Protein AF-B3NIB0-F1 (afdb_monomer)

Foldseek 3Di:
DPVVVCLVCVCVPPVLLLLQLLLLLLVLVVVLVVLVVVCVVVPDPDPPDPQPVVLSLVLSVCLSCQLQLVLCVLLVHDSCVVVVPPVSSVSSSVLNCCCPPPPPNVSVVVCVDPVSVLVSLLSLLSVLLVQLLVSLVSQCVRPVLDLVSSLVSSLCSSCRSVVCVVVSCVSSVHCPVPPVVVPPCDPSSVLSNVSSNLSSCVVVPDVPPDPDDPVVSSVVSSVVSSVVVSCCSVVVPPPPSVVVVVVCCCVPVCVVVVVVVVVVPDDPDDPPPPDDDDDDDD

Solvent-accessible surface area (backbone atoms only — not comparable to full-atom values): 15756 Å² total; per-residue (Å²): 135,62,67,66,58,50,62,70,47,47,69,73,34,67,67,45,48,52,34,39,46,44,50,52,45,48,53,54,47,52,52,51,51,54,51,51,52,55,42,54,74,70,72,56,74,84,79,75,78,85,66,58,63,66,48,55,50,50,34,49,52,49,42,72,43,17,21,60,28,50,35,24,50,77,70,74,45,67,42,60,59,79,69,69,44,59,70,58,51,50,52,47,50,51,47,43,46,40,55,74,68,38,82,87,46,52,49,44,58,56,54,66,31,67,69,45,44,52,52,25,48,50,44,41,45,53,52,33,55,52,40,18,55,51,26,30,52,53,30,26,73,72,54,76,58,43,67,66,60,15,35,53,33,3,20,42,19,36,24,14,41,68,70,40,44,64,56,37,37,47,69,63,72,46,80,73,89,56,82,70,61,80,75,58,79,45,72,61,42,54,52,20,41,55,50,23,49,52,54,49,50,58,74,66,64,52,77,90,81,56,92,62,55,73,67,59,49,55,51,48,54,50,51,52,52,39,51,52,53,48,48,36,68,76,63,72,40,72,57,58,63,49,49,52,50,49,51,48,46,31,56,75,72,46,48,46,56,50,51,49,51,54,62,71,63,57,71,80,79,76,79,80,74,82,75,85,74,88,73,90,83,137

Structure (mmCIF, N/CA/C/O backbone):
data_AF-B3NIB0-F1
#
_entry.id   AF-B3NIB0-F1
#
loop_
_atom_site.group_PDB
_atom_site.id
_atom_site.type_symbol
_atom_site.label_atom_id
_atom_site.label_alt_id
_atom_site.label_comp_id
_atom_site.label_asym_id
_atom_site.label_entity_id
_atom_site.label_seq_id
_atom_site.pdbx_PDB_ins_code
_atom_site.Cartn_x
_atom_site.Cartn_y
_atom_site.Cartn_z
_atom_site.occupancy
_atom_site.B_iso_or_equiv
_atom_site.auth_seq_id
_atom_site.auth_comp_id
_atom_site.auth_asym_id
_atom_site.auth_atom_id
_atom_site.pdbx_PDB_model_num
ATOM 1 N N . MET A 1 1 ? -6.853 27.422 8.785 1.00 43.44 1 MET A N 1
ATOM 2 C CA . MET A 1 1 ? -7.808 26.737 7.885 1.00 43.44 1 MET A CA 1
ATOM 3 C C . MET A 1 1 ? -7.173 26.139 6.614 1.00 43.44 1 MET A C 1
ATOM 5 O O . MET A 1 1 ? -7.894 25.508 5.858 1.00 43.44 1 MET A O 1
ATOM 9 N N . ASN A 1 2 ? -5.843 26.207 6.414 1.00 51.06 2 ASN A N 1
ATOM 10 C CA . ASN A 1 2 ? -5.208 25.777 5.149 1.00 51.06 2 ASN A CA 1
ATOM 11 C C . ASN A 1 2 ? -4.560 24.378 5.185 1.00 51.06 2 ASN A C 1
ATOM 13 O O . ASN A 1 2 ? -4.488 23.715 4.158 1.00 51.06 2 ASN A O 1
ATOM 17 N N . ALA A 1 3 ? -4.161 23.868 6.356 1.00 48.81 3 ALA A N 1
ATOM 18 C CA . ALA A 1 3 ? -3.471 22.576 6.451 1.00 48.81 3 ALA A CA 1
ATOM 19 C C . ALA A 1 3 ? -4.352 21.366 6.072 1.00 48.81 3 ALA A C 1
ATOM 21 O O . ALA A 1 3 ? -3.846 20.415 5.489 1.00 48.81 3 ALA A O 1
ATOM 22 N N . ARG A 1 4 ? -5.671 21.404 6.342 1.00 47.53 4 ARG A N 1
ATOM 23 C CA . ARG A 1 4 ? -6.617 20.325 5.974 1.00 47.53 4 ARG A CA 1
ATOM 24 C C . ARG A 1 4 ? -6.733 20.143 4.460 1.00 47.53 4 ARG A C 1
ATOM 26 O O . ARG A 1 4 ? -6.716 19.011 3.993 1.00 47.53 4 ARG A O 1
ATOM 33 N N . LEU A 1 5 ? -6.897 21.242 3.720 1.00 51.59 5 LEU A N 1
ATOM 34 C CA . LEU A 1 5 ? -7.016 21.201 2.261 1.00 51.59 5 LEU A CA 1
ATOM 35 C C . LEU A 1 5 ? -5.696 20.747 1.648 1.00 51.59 5 LEU A C 1
ATOM 37 O O . LEU A 1 5 ? -5.700 19.830 0.840 1.00 51.59 5 LEU A O 1
ATOM 41 N N . ILE A 1 6 ? -4.572 21.276 2.137 1.00 53.31 6 ILE A N 1
ATOM 42 C CA . ILE A 1 6 ? -3.240 20.886 1.670 1.00 53.31 6 ILE A CA 1
ATOM 43 C C . ILE A 1 6 ? -2.980 19.394 1.920 1.00 53.31 6 ILE A C 1
ATOM 45 O O . ILE A 1 6 ? -2.581 18.706 0.989 1.00 53.31 6 ILE A O 1
ATOM 49 N N . LEU A 1 7 ? -3.277 18.855 3.113 1.00 54.41 7 LEU A N 1
ATOM 50 C CA . LEU A 1 7 ? -3.096 17.422 3.389 1.00 54.41 7 LEU A CA 1
ATOM 51 C C . LEU A 1 7 ? -4.009 16.553 2.515 1.00 54.41 7 LEU A C 1
ATOM 53 O O . LEU A 1 7 ? -3.570 15.530 2.004 1.00 54.41 7 LEU A O 1
ATOM 57 N N . LYS A 1 8 ? -5.271 16.956 2.324 1.00 56.16 8 LYS A N 1
ATOM 58 C CA . LYS A 1 8 ? -6.255 16.200 1.532 1.00 56.16 8 LYS A CA 1
ATOM 59 C C . LYS A 1 8 ? -5.982 16.270 0.022 1.00 56.16 8 LYS A C 1
ATOM 61 O O . LYS A 1 8 ? -6.388 15.376 -0.709 1.00 56.16 8 LYS A O 1
ATOM 66 N N . GLN A 1 9 ? -5.288 17.312 -0.432 1.00 56.44 9 GLN A N 1
ATOM 67 C CA . GLN A 1 9 ? -4.960 17.575 -1.836 1.00 56.44 9 GLN A CA 1
ATOM 68 C C . GLN A 1 9 ? -3.539 17.116 -2.210 1.00 56.44 9 GLN A C 1
ATOM 70 O O . GLN A 1 9 ? -3.250 16.913 -3.385 1.00 56.44 9 GLN A O 1
ATOM 75 N N . LEU A 1 10 ? -2.685 16.864 -1.213 1.00 57.22 10 LEU A N 1
ATOM 76 C CA . LEU A 1 10 ? -1.347 16.280 -1.346 1.00 57.22 10 LEU A CA 1
ATOM 77 C C . LEU A 1 10 ? -1.310 14.951 -2.128 1.00 57.22 10 LEU A C 1
ATOM 79 O O . LEU A 1 10 ? -0.493 14.851 -3.044 1.00 57.22 10 LEU A O 1
ATOM 83 N N . PRO A 1 11 ? -2.188 13.958 -1.866 1.00 57.16 11 PRO A N 1
ATOM 84 C CA . PRO A 1 11 ? -2.180 12.700 -2.615 1.00 57.16 11 PRO A CA 1
ATOM 85 C C . PRO A 1 11 ? -2.673 12.837 -4.060 1.00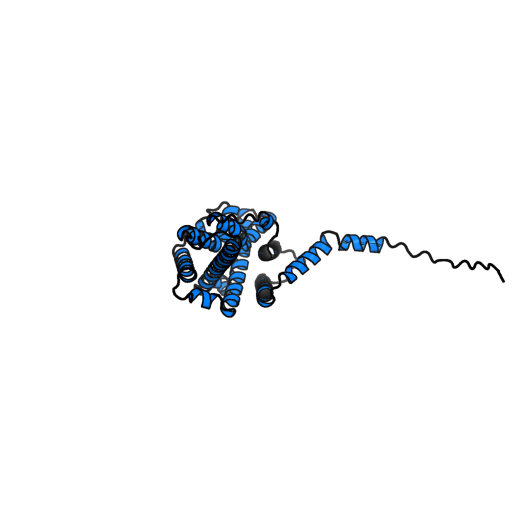 57.16 11 PRO A C 1
ATOM 87 O O . PRO A 1 11 ? -2.367 11.989 -4.895 1.00 57.16 11 PRO A O 1
ATOM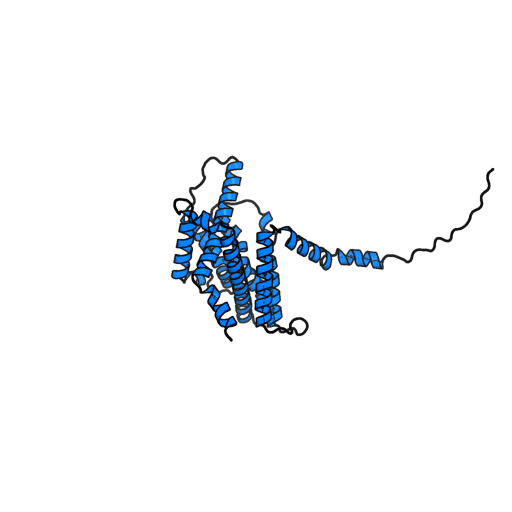 90 N N . ASN A 1 12 ? -3.396 13.915 -4.378 1.00 59.19 12 ASN A N 1
ATOM 91 C CA . ASN A 1 12 ? -3.853 14.198 -5.740 1.00 59.19 12 ASN A CA 1
ATOM 92 C C . ASN A 1 12 ? -2.763 14.847 -6.596 1.00 59.19 12 ASN A C 1
ATOM 94 O O . ASN A 1 12 ? -2.940 14.992 -7.806 1.00 59.19 12 ASN A O 1
ATOM 98 N N . HIS A 1 13 ? -1.638 15.245 -5.996 1.00 66.31 13 HIS A N 1
ATOM 99 C CA . HIS A 1 13 ? -0.535 15.798 -6.755 1.00 66.31 13 HIS A CA 1
ATOM 100 C C . HIS A 1 13 ? 0.116 14.694 -7.594 1.00 66.31 13 HIS A C 1
ATOM 102 O O . HIS A 1 13 ? 0.509 13.648 -7.079 1.00 66.31 13 HIS A O 1
ATOM 108 N N . LEU A 1 14 ? 0.271 14.942 -8.894 1.00 71.75 14 LEU A N 1
ATOM 109 C CA . LEU A 1 14 ? 0.804 13.976 -9.858 1.00 71.75 14 LEU A CA 1
ATOM 110 C C . LEU A 1 14 ? 2.148 13.376 -9.399 1.00 71.75 14 LEU A C 1
ATOM 112 O O . LEU A 1 14 ? 2.358 12.171 -9.491 1.00 71.75 14 LEU A O 1
ATOM 116 N N . ILE A 1 15 ? 3.015 14.203 -8.804 1.00 74.25 15 ILE A N 1
ATOM 117 C CA . ILE A 1 15 ? 4.318 13.788 -8.252 1.00 74.25 15 ILE A CA 1
ATOM 118 C C . ILE A 1 15 ? 4.164 12.729 -7.152 1.00 74.25 15 ILE A C 1
ATOM 120 O O . ILE A 1 15 ? 4.899 11.747 -7.136 1.00 74.25 15 ILE A O 1
ATOM 124 N N . PHE A 1 16 ? 3.194 12.896 -6.252 1.00 75.81 16 PHE A N 1
ATOM 125 C CA . PHE A 1 16 ? 2.953 11.961 -5.155 1.00 75.81 16 PHE A CA 1
ATOM 126 C C . PHE A 1 16 ? 2.572 10.576 -5.677 1.00 75.81 16 PHE A C 1
ATOM 128 O O . PHE A 1 16 ? 3.077 9.551 -5.220 1.00 75.81 16 PHE A O 1
ATOM 135 N N . ARG A 1 17 ? 1.718 10.566 -6.699 1.00 77.12 17 ARG A N 1
ATOM 136 C CA . ARG A 1 17 ? 1.239 9.352 -7.352 1.00 77.12 17 ARG A CA 1
ATOM 137 C C . ARG A 1 17 ? 2.353 8.664 -8.129 1.00 77.12 17 ARG A C 1
ATOM 139 O O . ARG A 1 17 ? 2.518 7.456 -7.997 1.00 77.12 17 ARG A O 1
ATOM 146 N N . ILE A 1 18 ? 3.180 9.434 -8.840 1.00 81.12 18 ILE A N 1
ATOM 147 C CA . ILE A 1 18 ? 4.373 8.913 -9.519 1.00 81.12 18 ILE A CA 1
ATOM 148 C C . ILE A 1 18 ? 5.323 8.244 -8.523 1.00 81.12 18 ILE A C 1
ATOM 150 O O . ILE A 1 18 ? 5.756 7.117 -8.755 1.00 81.12 18 ILE A O 1
ATOM 154 N N . LEU A 1 19 ? 5.616 8.904 -7.399 1.00 79.88 19 LEU A N 1
ATOM 155 C CA . LEU A 1 19 ? 6.497 8.369 -6.359 1.00 79.88 19 LEU A CA 1
ATOM 156 C C . LEU A 1 19 ? 5.947 7.074 -5.753 1.00 79.88 19 LEU A C 1
ATOM 158 O O . LEU A 1 19 ? 6.694 6.109 -5.592 1.00 79.88 19 LEU A O 1
ATOM 162 N N . HIS A 1 20 ? 4.646 7.030 -5.465 1.00 81.19 20 HIS A N 1
ATOM 163 C CA . HIS A 1 20 ? 3.984 5.846 -4.925 1.00 81.19 20 HIS A CA 1
ATOM 164 C C . HIS A 1 20 ? 4.034 4.659 -5.901 1.00 81.19 20 HIS A C 1
ATOM 166 O O . HIS A 1 20 ? 4.499 3.579 -5.537 1.00 81.19 20 HIS A O 1
ATOM 172 N N . TYR A 1 21 ? 3.621 4.864 -7.157 1.00 85.00 21 TYR A N 1
ATOM 173 C CA . TYR A 1 21 ? 3.647 3.810 -8.177 1.00 85.00 21 TYR A CA 1
ATOM 174 C C . TYR A 1 21 ? 5.073 3.351 -8.495 1.00 85.00 21 TYR A C 1
ATOM 176 O O . TYR A 1 21 ? 5.303 2.162 -8.726 1.00 85.00 21 TYR A O 1
ATOM 184 N N . SER A 1 22 ? 6.039 4.273 -8.474 1.00 82.94 22 SER A N 1
ATOM 185 C CA . SER A 1 22 ? 7.451 3.946 -8.650 1.00 82.94 22 SER A CA 1
ATOM 186 C C . SER A 1 22 ? 7.953 3.053 -7.522 1.00 82.94 22 SER A C 1
ATOM 188 O O . SER A 1 22 ? 8.575 2.034 -7.798 1.00 82.94 22 SER A O 1
ATOM 190 N N . LEU A 1 23 ? 7.650 3.388 -6.264 1.00 84.31 23 LEU A N 1
ATOM 191 C CA . LEU A 1 23 ? 8.082 2.603 -5.107 1.00 84.31 23 LEU A CA 1
ATOM 192 C C . LEU A 1 23 ? 7.551 1.166 -5.162 1.00 84.31 23 LEU A C 1
ATOM 194 O O . LEU A 1 23 ? 8.305 0.227 -4.924 1.00 84.31 23 LEU A O 1
ATOM 198 N N . ILE A 1 24 ? 6.269 0.986 -5.486 1.00 84.25 24 ILE A N 1
ATOM 199 C CA . ILE A 1 24 ? 5.653 -0.346 -5.572 1.00 84.25 24 ILE A CA 1
ATOM 200 C C . ILE A 1 24 ? 6.236 -1.140 -6.742 1.00 84.25 24 ILE A C 1
ATOM 202 O O . ILE A 1 24 ? 6.586 -2.306 -6.571 1.00 84.25 24 ILE A O 1
ATOM 206 N N . SER A 1 25 ? 6.414 -0.501 -7.900 1.00 83.94 25 SER A N 1
ATOM 207 C CA . SER A 1 25 ? 7.012 -1.148 -9.073 1.00 83.94 25 SER A CA 1
ATOM 208 C C . SER A 1 25 ? 8.463 -1.571 -8.811 1.00 83.94 25 SER A C 1
ATOM 210 O O . SER A 1 25 ? 8.879 -2.645 -9.242 1.00 83.94 25 SER A O 1
ATOM 212 N N . GLN A 1 26 ? 9.229 -0.770 -8.062 1.00 82.88 26 GLN A N 1
ATOM 213 C CA . GLN A 1 26 ? 10.570 -1.143 -7.607 1.00 82.88 26 GLN A CA 1
ATOM 214 C C . GLN A 1 26 ? 10.551 -2.299 -6.613 1.00 82.88 26 GLN A C 1
ATOM 216 O O . GLN A 1 26 ? 11.313 -3.238 -6.788 1.00 82.88 26 GLN A O 1
ATOM 221 N N . GLN A 1 27 ? 9.670 -2.265 -5.606 1.00 80.62 27 GLN A N 1
ATOM 222 C CA . GLN A 1 27 ? 9.531 -3.372 -4.655 1.00 80.62 27 GLN A CA 1
ATOM 223 C C . GLN A 1 27 ? 9.195 -4.678 -5.380 1.00 80.62 27 GLN A C 1
ATOM 225 O O . GLN A 1 27 ? 9.793 -5.709 -5.095 1.00 80.62 27 GLN A O 1
ATOM 230 N N . LEU A 1 28 ? 8.280 -4.629 -6.353 1.00 81.12 28 LEU A N 1
ATOM 231 C CA . LEU A 1 28 ? 7.945 -5.780 -7.185 1.00 81.12 28 LEU A CA 1
ATOM 232 C C . LEU A 1 28 ? 9.163 -6.272 -7.978 1.00 81.12 28 LEU A C 1
ATOM 234 O O . LEU A 1 28 ? 9.407 -7.473 -8.049 1.00 81.12 28 LEU A O 1
ATOM 238 N N . ARG A 1 29 ? 9.951 -5.359 -8.555 1.00 77.81 29 ARG A N 1
ATOM 239 C CA . ARG A 1 29 ? 11.174 -5.706 -9.286 1.00 77.81 29 ARG A CA 1
ATOM 240 C C . ARG A 1 29 ? 12.238 -6.332 -8.380 1.00 77.81 29 ARG A C 1
ATOM 242 O O . ARG A 1 29 ? 12.797 -7.358 -8.757 1.00 77.81 29 ARG A O 1
ATOM 249 N N . ASP A 1 30 ? 12.502 -5.756 -7.212 1.00 75.75 30 ASP A N 1
ATOM 250 C CA . ASP A 1 30 ? 13.505 -6.253 -6.262 1.00 75.75 30 ASP A CA 1
ATOM 251 C C . ASP A 1 30 ? 13.172 -7.683 -5.809 1.00 75.75 30 ASP A C 1
ATOM 253 O O . ASP A 1 30 ? 14.036 -8.560 -5.821 1.00 75.75 30 ASP A O 1
ATOM 257 N N . GLU A 1 31 ? 11.899 -7.957 -5.510 1.00 72.81 31 GLU A N 1
ATOM 258 C CA . GLU A 1 31 ? 11.408 -9.299 -5.165 1.00 72.81 31 GLU A CA 1
ATOM 259 C C . GLU A 1 31 ? 11.606 -10.298 -6.315 1.00 72.81 31 GLU A C 1
ATOM 261 O O . GLU A 1 31 ? 12.074 -11.424 -6.111 1.00 72.81 31 GLU A O 1
ATOM 266 N N . LEU A 1 32 ? 11.313 -9.885 -7.552 1.00 72.06 32 LEU A N 1
ATOM 267 C CA . LEU A 1 32 ? 11.522 -10.721 -8.737 1.00 72.06 32 LEU A CA 1
ATOM 268 C C . LEU A 1 32 ? 13.008 -11.017 -8.977 1.00 72.06 32 LEU A C 1
ATOM 270 O O . LEU A 1 32 ? 13.349 -12.145 -9.339 1.00 72.06 32 LEU A O 1
ATOM 274 N N . VAL A 1 33 ? 13.894 -10.044 -8.748 1.00 70.56 33 VAL A N 1
ATOM 275 C CA . VAL A 1 33 ? 15.352 -10.204 -8.878 1.00 70.56 33 VAL A CA 1
ATOM 276 C C . VAL A 1 33 ? 15.901 -11.141 -7.800 1.00 70.56 33 VAL A C 1
ATOM 278 O O . VAL A 1 33 ? 16.639 -12.074 -8.126 1.00 70.56 33 VAL A O 1
ATOM 281 N N . VAL A 1 34 ? 15.510 -10.959 -6.535 1.00 67.56 34 VAL A N 1
ATOM 282 C CA . VAL A 1 34 ? 15.907 -11.838 -5.419 1.00 67.56 34 VAL A CA 1
ATOM 283 C C . VAL A 1 34 ? 15.425 -13.271 -5.660 1.00 67.56 34 VAL A C 1
ATOM 285 O O . VAL A 1 34 ? 16.190 -14.229 -5.505 1.00 67.56 34 VAL A O 1
ATOM 288 N N . SER A 1 35 ? 14.181 -13.431 -6.114 1.00 63.12 35 SER A N 1
ATOM 289 C CA . SER A 1 35 ? 13.597 -14.734 -6.442 1.00 63.12 35 SER A CA 1
ATOM 290 C C . SER A 1 35 ? 14.298 -15.403 -7.633 1.00 63.12 35 SER A C 1
ATOM 292 O O . SER A 1 35 ? 14.615 -16.596 -7.585 1.00 63.12 35 SER A O 1
ATOM 294 N N . ALA A 1 36 ? 14.640 -14.639 -8.677 1.00 60.78 36 ALA A N 1
ATOM 295 C CA . ALA A 1 36 ? 15.416 -15.133 -9.813 1.00 60.78 36 ALA A CA 1
ATOM 296 C C . ALA A 1 36 ? 16.839 -15.560 -9.409 1.00 60.78 36 ALA A C 1
ATOM 298 O O . ALA A 1 36 ? 17.324 -16.587 -9.889 1.00 60.78 36 ALA A O 1
ATOM 299 N N . GLY A 1 37 ? 17.489 -14.824 -8.500 1.00 58.62 37 GLY A N 1
ATOM 300 C CA . GLY A 1 37 ? 18.790 -15.185 -7.930 1.00 58.62 37 GLY A CA 1
ATOM 301 C C . GLY A 1 37 ? 18.742 -16.494 -7.136 1.00 58.62 37 GLY A C 1
ATOM 302 O O . GLY A 1 37 ? 19.582 -17.370 -7.336 1.00 58.62 37 GLY A O 1
ATOM 303 N N . SER A 1 38 ? 17.709 -16.681 -6.306 1.00 58.28 38 SER A N 1
ATOM 304 C CA . SER A 1 38 ? 17.490 -17.929 -5.559 1.00 58.28 38 SER A CA 1
ATOM 305 C C . SER A 1 38 ? 17.215 -19.125 -6.483 1.00 58.28 38 SER A C 1
ATOM 307 O O . SER A 1 38 ? 17.751 -20.212 -6.266 1.00 58.28 38 SER A O 1
ATOM 309 N N . PHE A 1 39 ? 16.440 -18.923 -7.555 1.00 56.69 39 PHE A N 1
ATOM 310 C CA . PHE A 1 39 ? 16.167 -19.958 -8.555 1.00 56.69 39 PHE A CA 1
ATOM 311 C C . PHE A 1 39 ? 17.420 -20.349 -9.354 1.00 56.69 39 PHE A C 1
ATOM 313 O O . PHE A 1 39 ? 17.647 -21.538 -9.581 1.00 56.69 39 PHE A O 1
ATOM 320 N N . ARG A 1 40 ? 18.269 -19.373 -9.720 1.00 55.53 40 ARG A N 1
ATOM 321 C CA . ARG A 1 40 ? 19.575 -19.633 -10.353 1.00 55.53 40 ARG A CA 1
ATOM 322 C C . ARG A 1 40 ? 20.497 -20.455 -9.450 1.00 55.53 40 ARG A C 1
ATOM 324 O O . ARG A 1 40 ? 21.142 -21.372 -9.946 1.00 55.53 40 ARG A O 1
ATOM 331 N N . LEU A 1 41 ? 20.528 -20.178 -8.141 1.00 56.22 41 LEU A N 1
ATOM 332 C CA . LEU A 1 41 ? 21.319 -20.965 -7.184 1.00 56.22 41 LEU A CA 1
ATOM 333 C C . LEU A 1 41 ? 20.823 -22.414 -7.031 1.00 56.22 41 LEU A C 1
ATOM 335 O O . LEU A 1 41 ? 21.614 -23.292 -6.703 1.00 56.22 41 LEU A O 1
ATOM 339 N N . LYS A 1 42 ? 19.533 -22.684 -7.266 1.00 54.94 42 LYS A N 1
ATOM 340 C CA . LYS A 1 42 ? 18.914 -24.008 -7.070 1.00 54.94 42 LYS A CA 1
ATOM 341 C C . LYS A 1 42 ? 18.970 -24.941 -8.293 1.00 54.94 42 LYS A C 1
ATOM 343 O O . LYS A 1 42 ? 18.276 -25.951 -8.308 1.00 54.94 42 LYS A O 1
ATOM 348 N N . GLY A 1 43 ? 19.800 -24.641 -9.297 1.00 45.78 43 GLY A N 1
ATOM 349 C CA . GLY A 1 43 ? 20.085 -25.560 -10.412 1.00 45.78 43 GLY A CA 1
ATOM 350 C C . GLY A 1 43 ? 19.058 -25.569 -11.554 1.00 45.78 43 GLY A C 1
ATOM 351 O O . GLY A 1 43 ? 19.086 -26.463 -12.395 1.00 45.78 43 GLY A O 1
ATOM 352 N N . GLY A 1 44 ? 18.162 -24.580 -11.626 1.00 46.84 44 GLY A N 1
ATOM 353 C CA . GLY A 1 44 ? 17.251 -24.408 -12.761 1.00 46.84 44 GLY A CA 1
ATOM 354 C C . GLY A 1 44 ? 17.913 -23.613 -13.888 1.00 46.84 44 GLY A C 1
ATOM 355 O O . GLY A 1 44 ? 17.986 -22.387 -13.812 1.00 46.84 44 GLY A O 1
ATOM 356 N N . GLY A 1 45 ? 18.400 -24.301 -14.924 1.00 40.38 45 GLY A N 1
ATOM 357 C CA . GLY A 1 45 ? 19.064 -23.694 -16.082 1.00 40.38 45 GLY A CA 1
ATOM 358 C C . GLY A 1 45 ? 18.259 -22.568 -16.742 1.00 40.38 45 GLY A C 1
ATOM 359 O O . GLY A 1 45 ? 17.044 -22.679 -16.853 1.00 40.38 45 GLY A O 1
ATOM 360 N N . ASN A 1 46 ? 18.973 -21.503 -17.139 1.00 40.38 46 ASN A N 1
ATOM 361 C CA . ASN A 1 46 ? 18.714 -20.395 -18.085 1.00 40.38 46 ASN A CA 1
ATOM 362 C C . ASN A 1 46 ? 17.290 -19.966 -18.520 1.00 40.38 46 ASN A C 1
ATOM 364 O O . ASN A 1 46 ? 17.179 -19.107 -19.388 1.00 40.38 46 ASN A O 1
ATOM 368 N N . LYS A 1 47 ? 16.198 -20.406 -17.894 1.00 42.53 47 LYS A N 1
ATOM 369 C CA . LYS A 1 47 ? 14.841 -19.866 -18.092 1.00 42.53 47 LYS A CA 1
ATOM 370 C C . LYS A 1 47 ? 14.633 -18.603 -17.260 1.00 42.53 47 LYS A C 1
ATOM 372 O O . LYS A 1 47 ? 13.647 -18.435 -16.542 1.00 42.53 47 LYS A O 1
ATOM 377 N N . VAL A 1 48 ? 15.629 -17.729 -17.291 1.00 45.53 48 VAL A N 1
ATOM 378 C CA . VAL A 1 48 ? 15.498 -16.372 -16.789 1.00 45.53 48 VAL A CA 1
ATOM 379 C C . VAL A 1 48 ? 14.848 -15.597 -17.926 1.00 45.53 48 VAL A C 1
ATOM 381 O O . VAL A 1 48 ? 15.441 -15.485 -18.991 1.00 45.53 48 VAL A O 1
ATOM 384 N N . LEU A 1 49 ? 13.660 -15.050 -17.659 1.00 48.69 49 LEU A N 1
ATOM 385 C CA . LEU A 1 49 ? 13.058 -13.932 -18.393 1.00 48.69 49 LEU A CA 1
ATOM 386 C C . LEU A 1 49 ? 12.108 -14.184 -19.589 1.00 48.69 49 LEU A C 1
ATOM 388 O O . LEU A 1 49 ? 11.926 -13.270 -20.381 1.00 48.69 49 LEU A O 1
ATOM 392 N N . GLU A 1 50 ? 11.363 -15.289 -19.675 1.00 50.94 50 GLU A N 1
ATOM 393 C CA . GLU A 1 50 ? 10.060 -15.237 -20.382 1.00 50.94 50 GLU A CA 1
ATOM 394 C C . GLU A 1 50 ? 8.957 -14.833 -19.394 1.00 50.94 50 GLU A C 1
ATOM 396 O O . GLU A 1 50 ? 8.031 -15.587 -19.099 1.00 50.94 50 GLU A O 1
ATOM 401 N N . TRP A 1 51 ? 9.084 -13.649 -18.786 1.00 63.00 51 TRP A N 1
ATOM 402 C CA . TRP A 1 51 ? 7.962 -13.113 -18.019 1.00 63.00 51 TRP A CA 1
ATOM 403 C C . TRP A 1 51 ? 6.894 -12.693 -19.012 1.00 63.00 51 TRP A C 1
ATOM 405 O O . TRP A 1 51 ? 7.148 -11.855 -19.874 1.00 63.00 51 TRP A O 1
ATOM 415 N N . GLN A 1 52 ? 5.692 -13.246 -18.877 1.00 70.69 52 GLN A N 1
ATOM 416 C CA . GLN A 1 52 ? 4.550 -12.743 -19.622 1.00 70.69 52 GLN A CA 1
ATOM 417 C C . GLN A 1 52 ? 4.319 -11.285 -19.189 1.00 70.69 52 GLN A C 1
ATOM 419 O O . GLN A 1 52 ? 3.936 -11.050 -18.035 1.00 70.69 52 GLN A O 1
ATOM 424 N N . PRO A 1 53 ? 4.553 -10.296 -20.073 1.00 80.25 53 PRO A N 1
ATOM 425 C CA . PRO A 1 53 ? 4.535 -8.882 -19.699 1.00 80.25 53 PRO A CA 1
ATOM 426 C C . PRO A 1 53 ? 3.164 -8.474 -19.160 1.00 80.25 53 PRO A C 1
ATOM 428 O O . PRO A 1 53 ? 3.072 -7.655 -18.252 1.00 80.25 53 PRO A O 1
ATOM 431 N N . PHE A 1 54 ? 2.108 -9.117 -19.662 1.00 83.00 54 PHE A N 1
ATOM 432 C CA . PHE A 1 54 ? 0.735 -8.907 -19.227 1.00 83.00 54 PHE A CA 1
ATOM 433 C C . PHE A 1 54 ? 0.489 -9.325 -17.771 1.00 83.00 54 PHE A C 1
ATOM 435 O O . PHE A 1 54 ? -0.130 -8.584 -17.014 1.00 83.00 54 PHE A O 1
ATOM 442 N N . VAL A 1 55 ? 1.010 -10.482 -17.353 1.00 83.06 55 VAL A N 1
ATOM 443 C CA . VAL A 1 55 ? 0.845 -10.982 -15.979 1.00 83.06 55 VAL A CA 1
ATOM 444 C C . VAL A 1 55 ? 1.595 -10.091 -14.994 1.00 83.06 55 VAL A C 1
ATOM 446 O O . VAL A 1 55 ? 1.073 -9.747 -13.937 1.00 83.06 55 VAL A O 1
ATOM 449 N N . LEU A 1 56 ? 2.804 -9.668 -15.365 1.00 84.12 56 LEU A N 1
ATOM 450 C CA . LEU A 1 56 ? 3.616 -8.763 -14.560 1.00 84.12 56 LEU A CA 1
ATOM 451 C C . LEU A 1 56 ? 2.976 -7.371 -14.434 1.00 84.12 56 LEU A C 1
ATOM 453 O O . LEU A 1 56 ? 2.954 -6.795 -13.346 1.00 84.12 56 LEU A O 1
ATOM 457 N N . TRP A 1 57 ? 2.431 -6.849 -15.532 1.00 88.50 57 TRP A N 1
ATOM 458 C CA . TRP A 1 57 ? 1.673 -5.602 -15.539 1.00 88.50 57 TRP A CA 1
ATOM 459 C C . TRP A 1 57 ? 0.443 -5.688 -14.628 1.00 88.50 57 TRP A C 1
ATOM 461 O O . TRP A 1 57 ? 0.243 -4.818 -13.779 1.00 88.50 57 TRP A O 1
ATOM 471 N N . LEU A 1 58 ? -0.336 -6.768 -14.742 1.00 87.50 58 LEU A N 1
ATOM 472 C CA . LEU A 1 58 ? -1.526 -6.993 -13.923 1.00 87.50 58 LEU A CA 1
ATOM 473 C C . LEU A 1 58 ? -1.176 -7.120 -12.434 1.00 87.50 58 LEU A C 1
ATOM 475 O O . LEU A 1 58 ? -1.845 -6.523 -11.593 1.00 87.50 58 LEU A O 1
ATOM 479 N N . ALA A 1 59 ? -0.107 -7.847 -12.102 1.00 86.94 59 ALA A N 1
ATOM 480 C CA . ALA A 1 59 ? 0.391 -7.967 -10.735 1.00 86.94 59 ALA A CA 1
ATOM 481 C C . ALA A 1 59 ? 0.806 -6.605 -10.156 1.00 86.94 59 ALA A C 1
ATOM 483 O O . ALA A 1 59 ? 0.459 -6.287 -9.019 1.00 86.94 59 ALA A O 1
ATOM 484 N N . ASN A 1 60 ? 1.489 -5.770 -10.945 1.00 88.62 60 ASN A N 1
ATOM 485 C CA . ASN A 1 60 ? 1.848 -4.417 -10.528 1.00 88.62 60 ASN A CA 1
ATOM 486 C C . ASN A 1 60 ? 0.609 -3.548 -10.272 1.00 88.62 60 ASN A C 1
ATOM 488 O O . ASN A 1 60 ? 0.538 -2.834 -9.274 1.00 88.62 60 ASN A O 1
ATOM 492 N N . LEU A 1 61 ? -0.390 -3.643 -11.150 1.00 89.44 61 LEU A N 1
ATOM 493 C CA . LEU A 1 61 ? -1.643 -2.908 -11.023 1.00 89.44 61 LEU A CA 1
ATOM 494 C C . LEU A 1 61 ? -2.421 -3.332 -9.766 1.00 89.44 61 LEU A C 1
ATOM 496 O O . LEU A 1 61 ? -2.861 -2.479 -8.997 1.00 89.44 61 LEU A O 1
ATOM 500 N N . LEU A 1 62 ? -2.516 -4.640 -9.511 1.00 88.06 62 LEU A N 1
ATOM 501 C CA . LEU A 1 62 ? -3.125 -5.202 -8.303 1.00 88.06 62 LEU A CA 1
ATOM 502 C C . LEU A 1 62 ? -2.434 -4.712 -7.029 1.00 88.06 62 LEU A C 1
ATOM 504 O O . LEU A 1 62 ? -3.118 -4.376 -6.069 1.00 88.06 62 LEU A O 1
ATOM 508 N N . LEU A 1 63 ? -1.099 -4.637 -7.018 1.00 87.31 63 LEU A N 1
ATOM 509 C CA . LEU A 1 63 ? -0.337 -4.142 -5.869 1.00 87.31 63 LEU A CA 1
ATOM 510 C C . LEU A 1 63 ? -0.512 -2.636 -5.648 1.00 87.31 63 LEU A C 1
ATOM 512 O O . LEU A 1 63 ? -0.632 -2.206 -4.502 1.00 87.31 63 LEU A O 1
ATOM 516 N N . ASN A 1 64 ? -0.575 -1.845 -6.723 1.00 88.31 64 ASN A N 1
ATOM 517 C CA . ASN A 1 64 ? -0.775 -0.395 -6.644 1.00 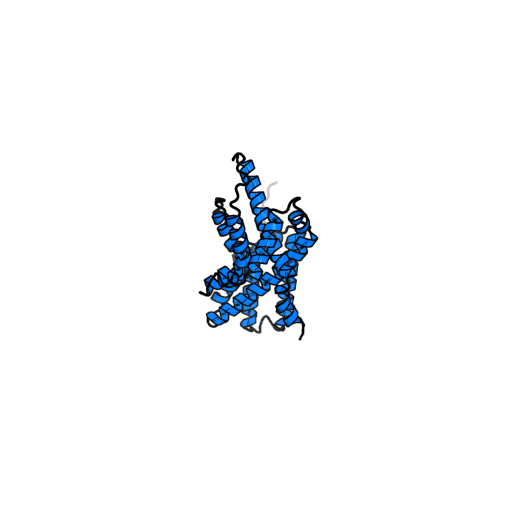88.31 64 ASN A CA 1
ATOM 518 C C . ASN A 1 64 ? -2.131 -0.015 -6.046 1.00 88.31 64 ASN A C 1
ATOM 520 O O . ASN A 1 64 ? -2.201 0.924 -5.255 1.00 88.31 64 ASN A O 1
ATOM 524 N N . TYR A 1 65 ? -3.186 -0.752 -6.397 1.00 88.31 65 TYR A N 1
ATOM 525 C CA . TYR A 1 65 ? -4.553 -0.503 -5.925 1.00 88.31 65 TYR A CA 1
ATOM 526 C C . TYR A 1 65 ? -4.992 -1.463 -4.819 1.00 88.31 65 TYR A C 1
ATOM 528 O O . TYR A 1 65 ? -6.173 -1.542 -4.490 1.00 88.31 65 TYR A O 1
ATOM 536 N N . ALA A 1 66 ? -4.051 -2.191 -4.221 1.00 89.38 66 ALA A N 1
ATOM 537 C CA . ALA A 1 66 ? -4.353 -3.291 -3.323 1.00 89.38 66 ALA A CA 1
ATOM 538 C C . ALA A 1 66 ? -5.230 -2.892 -2.129 1.00 89.38 66 ALA A C 1
ATOM 540 O O . ALA A 1 66 ? -6.158 -3.614 -1.768 1.00 89.38 66 ALA A O 1
ATOM 541 N N . GLY A 1 67 ? -4.943 -1.738 -1.522 1.00 86.81 67 GLY A N 1
ATOM 542 C CA . GLY A 1 67 ? -5.704 -1.245 -0.378 1.00 86.81 67 GLY A CA 1
ATOM 543 C C . GLY A 1 67 ? -7.142 -0.864 -0.740 1.00 86.81 67 GLY A C 1
ATOM 544 O O . GLY A 1 67 ? -8.061 -1.271 -0.035 1.00 86.81 67 GLY A O 1
ATOM 545 N N . ASP A 1 68 ? -7.360 -0.167 -1.861 1.00 89.31 68 ASP A N 1
ATOM 546 C CA . ASP A 1 68 ? -8.709 0.181 -2.330 1.00 89.31 68 ASP A CA 1
ATOM 547 C C . ASP A 1 68 ? -9.496 -1.059 -2.794 1.00 89.31 68 ASP A C 1
ATOM 549 O O . ASP A 1 68 ? -10.670 -1.192 -2.456 1.00 89.31 68 ASP A O 1
ATOM 553 N N . ILE A 1 69 ? -8.856 -2.000 -3.504 1.00 91.12 69 ILE A N 1
ATOM 554 C CA . ILE A 1 69 ? -9.490 -3.246 -3.974 1.00 91.12 69 ILE A CA 1
ATOM 555 C C . ILE A 1 69 ? -9.973 -4.084 -2.785 1.00 91.12 69 ILE A C 1
ATOM 557 O O . ILE A 1 69 ? -11.143 -4.471 -2.739 1.00 91.12 69 ILE A O 1
ATOM 561 N N . LEU A 1 70 ? -9.099 -4.356 -1.805 1.00 89.69 70 LEU A N 1
ATOM 562 C CA . LEU A 1 70 ? -9.477 -5.142 -0.623 1.00 89.69 70 LEU A CA 1
ATOM 563 C C . LEU A 1 70 ? -10.466 -4.386 0.263 1.00 89.69 70 LEU A C 1
ATOM 565 O O . LEU A 1 70 ? -11.365 -4.992 0.843 1.00 89.69 70 LEU A O 1
ATOM 569 N N . GLY A 1 71 ? -10.317 -3.068 0.356 1.00 89.56 71 GLY A N 1
ATOM 570 C CA . GLY A 1 71 ? -11.240 -2.210 1.074 1.00 89.56 71 GLY A CA 1
ATOM 571 C C . GLY A 1 71 ? -12.658 -2.267 0.511 1.00 89.56 71 GLY A C 1
ATOM 572 O O . GLY A 1 71 ? -13.612 -2.487 1.254 1.00 89.56 71 GLY A O 1
ATOM 573 N N . ASN A 1 72 ? -12.798 -2.132 -0.807 1.00 90.69 72 ASN A N 1
ATOM 574 C CA . ASN A 1 72 ? -14.083 -2.248 -1.491 1.00 90.69 72 ASN A CA 1
ATOM 575 C C . ASN A 1 72 ? -14.662 -3.661 -1.380 1.00 90.69 72 ASN A C 1
ATOM 577 O O . ASN A 1 72 ? -15.859 -3.795 -1.134 1.00 90.69 72 ASN A O 1
ATOM 581 N N . LEU A 1 73 ? -13.819 -4.695 -1.472 1.00 91.06 73 LEU A N 1
ATOM 582 C CA . LEU A 1 73 ? -14.229 -6.086 -1.282 1.00 91.06 73 LEU A CA 1
ATOM 583 C C . LEU A 1 73 ? -14.842 -6.318 0.111 1.00 91.06 73 LEU A C 1
ATOM 585 O O . LEU A 1 73 ? -15.912 -6.908 0.219 1.00 91.06 73 LEU A O 1
ATOM 589 N N . LEU A 1 74 ? -14.208 -5.808 1.173 1.00 88.56 74 LEU A N 1
ATOM 590 C CA . LEU A 1 74 ? -14.699 -5.916 2.556 1.00 88.56 74 LEU A CA 1
ATOM 591 C C . LEU A 1 74 ? -15.974 -5.106 2.828 1.00 88.56 74 LEU A C 1
ATOM 593 O O . LEU A 1 74 ? -16.736 -5.426 3.741 1.00 88.56 74 LEU A O 1
ATOM 597 N N . LEU A 1 75 ? -16.195 -4.036 2.067 1.00 87.94 75 LEU A N 1
ATOM 598 C CA . LEU A 1 75 ? -17.391 -3.198 2.155 1.00 87.94 75 LEU A CA 1
ATOM 599 C C . LEU A 1 75 ? -18.531 -3.700 1.253 1.00 87.94 75 LEU A C 1
ATOM 601 O O . LEU A 1 75 ? -19.586 -3.071 1.222 1.00 87.94 75 LEU A O 1
ATOM 605 N N . GLY A 1 76 ? -18.322 -4.787 0.499 1.00 86.62 76 GLY A N 1
ATOM 606 C CA . GLY A 1 76 ? -19.298 -5.305 -0.464 1.00 86.62 76 GLY A CA 1
ATOM 607 C C . GLY A 1 76 ? -19.537 -4.378 -1.663 1.00 86.62 76 GLY A C 1
ATOM 608 O O . GLY A 1 76 ? -20.578 -4.464 -2.310 1.00 86.62 76 GLY A O 1
ATOM 609 N N . ARG A 1 77 ? -18.599 -3.466 -1.947 1.00 87.69 77 ARG A N 1
ATOM 610 C CA . ARG A 1 77 ? -18.618 -2.576 -3.119 1.00 87.69 77 ARG A CA 1
ATOM 611 C C . ARG A 1 77 ? -17.867 -3.213 -4.281 1.00 87.69 77 ARG A C 1
ATOM 613 O O . ARG A 1 77 ? -17.197 -4.230 -4.119 1.00 87.69 77 ARG A O 1
ATOM 620 N N . LEU A 1 78 ? -17.946 -2.597 -5.459 1.00 87.62 78 LEU A N 1
ATOM 621 C CA . LEU A 1 78 ? -17.234 -3.083 -6.635 1.00 87.62 78 LEU A CA 1
ATOM 622 C C . LEU A 1 78 ? -15.708 -3.016 -6.387 1.00 87.62 78 LEU A C 1
ATOM 624 O O . LEU A 1 78 ? -15.149 -1.920 -6.283 1.00 87.62 78 LEU A O 1
ATOM 628 N N . PRO A 1 79 ? -14.991 -4.155 -6.318 1.00 85.38 79 PRO A N 1
ATOM 629 C CA . PRO A 1 79 ? -13.557 -4.157 -6.016 1.00 85.38 79 PRO A CA 1
ATOM 630 C C . PRO A 1 79 ? -12.732 -3.477 -7.114 1.00 85.38 79 PRO A C 1
ATOM 632 O O . PRO A 1 79 ? -11.648 -2.975 -6.849 1.00 85.38 79 PRO A O 1
ATOM 635 N N . LEU A 1 80 ? -13.262 -3.429 -8.339 1.00 84.56 80 LEU A N 1
ATOM 636 C CA . LEU A 1 80 ? -12.617 -2.841 -9.513 1.00 84.56 80 LEU A CA 1
ATOM 637 C C . LEU A 1 80 ? -12.946 -1.351 -9.708 1.00 84.56 80 LEU A C 1
ATOM 639 O O . LEU A 1 80 ? -12.464 -0.749 -10.658 1.00 84.56 80 LEU A O 1
ATOM 643 N N . GLU A 1 81 ? -13.723 -0.733 -8.817 1.00 84.50 81 GLU A N 1
ATOM 644 C CA . GLU A 1 81 ? -14.011 0.708 -8.852 1.00 84.50 81 GLU A CA 1
ATOM 645 C C . GLU A 1 81 ? -12.757 1.609 -8.972 1.00 84.50 81 GLU A C 1
ATOM 647 O O . GLU A 1 81 ? -12.783 2.526 -9.796 1.0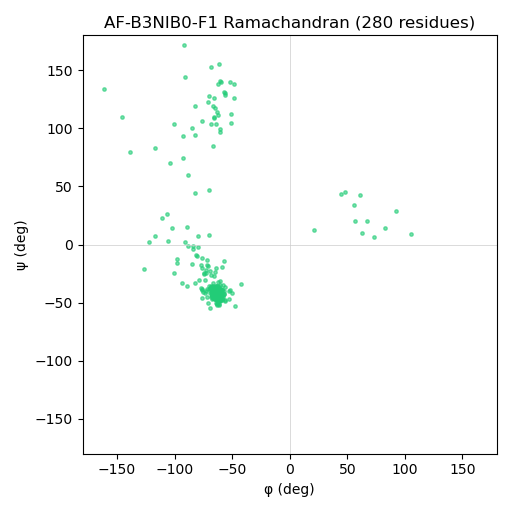0 84.50 81 GLU A O 1
ATOM 652 N N . PRO A 1 82 ? -11.623 1.360 -8.272 1.00 79.38 82 PRO A N 1
ATOM 653 C CA . PRO A 1 82 ? -10.405 2.157 -8.467 1.00 79.38 82 PRO A CA 1
ATOM 654 C C . PRO A 1 82 ? -9.792 2.027 -9.873 1.00 79.38 82 PRO A C 1
ATOM 656 O O . PRO A 1 82 ? -9.053 2.913 -10.300 1.00 79.38 82 PRO A O 1
ATOM 659 N N . LEU A 1 83 ? -10.112 0.964 -10.617 1.00 81.44 83 LEU A N 1
ATOM 660 C CA . LEU A 1 83 ? -9.624 0.735 -11.980 1.00 81.44 83 LEU A CA 1
ATOM 661 C C . LEU A 1 83 ? -10.465 1.459 -13.043 1.00 81.44 83 LEU A C 1
ATOM 663 O O . LEU A 1 83 ? -10.125 1.447 -14.221 1.00 81.44 83 LEU A O 1
ATOM 667 N N . CYS A 1 84 ? -11.547 2.133 -12.665 1.00 82.81 84 CYS A N 1
ATOM 668 C CA . CYS A 1 84 ? -12.299 2.948 -13.617 1.00 82.81 84 CYS A CA 1
ATOM 669 C C . CYS A 1 84 ? -11.540 4.226 -14.019 1.00 82.81 84 CYS A C 1
ATOM 671 O O . CYS A 1 84 ? -11.859 4.831 -15.043 1.00 82.81 84 CYS A O 1
ATOM 673 N N . ASN A 1 85 ? -10.530 4.649 -13.246 1.00 84.38 85 ASN A N 1
ATOM 674 C CA . ASN A 1 85 ? -9.752 5.840 -13.569 1.00 84.38 85 ASN A CA 1
ATOM 675 C C . ASN A 1 85 ? -8.647 5.535 -14.595 1.00 84.38 85 ASN A C 1
ATOM 677 O O . ASN A 1 85 ? -7.530 5.134 -14.259 1.00 84.38 85 ASN A O 1
ATOM 681 N N . THR A 1 86 ? -8.965 5.768 -15.868 1.00 85.75 86 THR A N 1
ATOM 682 C CA . THR A 1 86 ? -8.075 5.498 -17.005 1.00 85.75 86 THR A CA 1
ATOM 683 C C . THR A 1 86 ? -6.774 6.297 -16.954 1.00 85.75 86 THR A C 1
ATOM 685 O O . THR A 1 86 ? -5.722 5.753 -17.291 1.00 85.75 86 THR A O 1
ATOM 688 N N . ALA A 1 87 ? -6.804 7.547 -16.480 1.00 86.12 87 ALA A N 1
ATOM 689 C CA . ALA A 1 87 ? -5.604 8.375 -16.342 1.00 86.12 87 ALA A CA 1
ATOM 690 C C . ALA A 1 87 ? -4.616 7.768 -15.333 1.00 86.12 87 ALA A C 1
ATOM 692 O O . ALA A 1 87 ? -3.402 7.775 -15.544 1.00 86.12 87 ALA A O 1
ATOM 693 N N . ASP A 1 88 ? -5.144 7.189 -14.257 1.00 84.00 88 ASP A N 1
ATOM 694 C CA . ASP A 1 88 ? -4.349 6.639 -13.166 1.00 84.00 88 ASP A CA 1
ATOM 695 C C . ASP A 1 88 ? -3.729 5.294 -13.538 1.00 84.00 88 ASP A C 1
ATOM 697 O O . ASP A 1 88 ? -2.566 5.027 -13.219 1.00 84.00 88 ASP A O 1
ATOM 701 N N . ILE A 1 89 ? -4.476 4.473 -14.276 1.00 87.75 89 ILE A N 1
ATOM 702 C CA . ILE A 1 89 ? -3.966 3.233 -14.863 1.00 87.75 89 ILE A CA 1
ATOM 703 C C . ILE A 1 89 ? -2.880 3.535 -15.887 1.00 87.75 89 ILE A C 1
ATOM 705 O O . ILE A 1 89 ? -1.832 2.886 -15.868 1.00 87.75 89 ILE A O 1
ATOM 709 N N . LEU A 1 90 ? -3.098 4.515 -16.766 1.00 88.19 90 LEU A N 1
ATOM 710 C CA . LEU A 1 90 ? -2.131 4.865 -17.801 1.00 88.19 90 LEU A CA 1
ATOM 711 C C . LEU A 1 90 ? -0.825 5.367 -17.175 1.00 88.19 90 LEU A C 1
ATOM 713 O O . LEU A 1 90 ? 0.247 4.885 -17.534 1.00 88.19 90 LEU A O 1
ATOM 717 N N . LEU A 1 91 ? -0.910 6.232 -16.159 1.00 87.44 91 LEU A N 1
ATOM 718 C CA . LEU A 1 91 ? 0.253 6.696 -15.400 1.00 87.44 91 LEU A CA 1
ATOM 719 C C . LEU A 1 91 ? 0.992 5.537 -14.710 1.00 87.44 91 LEU A C 1
ATOM 721 O O . LEU A 1 91 ? 2.211 5.422 -14.834 1.00 87.44 91 LEU A O 1
ATOM 725 N N . SER A 1 92 ? 0.263 4.648 -14.028 1.00 87.69 92 SER A N 1
ATOM 726 C CA . SER A 1 92 ? 0.845 3.461 -13.391 1.00 87.69 92 SER A CA 1
ATOM 727 C C . SER A 1 92 ? 1.529 2.535 -14.404 1.00 87.69 92 SER A C 1
ATOM 729 O O . SER A 1 92 ? 2.567 1.953 -14.094 1.00 87.69 92 SER A O 1
ATOM 731 N N . SER A 1 93 ? 0.953 2.384 -15.596 1.00 87.56 93 SER A N 1
ATOM 732 C CA . SER A 1 93 ? 1.471 1.516 -16.659 1.00 87.56 93 SER A CA 1
ATOM 733 C C . SER A 1 93 ? 2.726 2.099 -17.302 1.00 87.56 93 SER A C 1
ATOM 735 O O . SER A 1 93 ? 3.680 1.365 -17.551 1.00 87.56 93 SER A O 1
ATOM 737 N N . LEU A 1 94 ? 2.763 3.419 -17.510 1.00 88.00 94 LEU A N 1
ATOM 738 C CA . LEU A 1 94 ? 3.945 4.129 -18.002 1.00 88.00 94 LEU A CA 1
ATOM 739 C C . LEU A 1 94 ? 5.118 4.000 -17.028 1.00 88.00 94 LEU A C 1
ATOM 741 O O . LEU A 1 94 ? 6.226 3.673 -17.440 1.00 88.00 94 LEU A O 1
ATOM 745 N N . ILE A 1 95 ? 4.877 4.203 -15.730 1.00 86.69 95 ILE A N 1
ATOM 746 C CA . ILE A 1 95 ? 5.919 4.080 -14.699 1.00 86.69 95 ILE A CA 1
ATOM 747 C C . ILE A 1 95 ? 6.443 2.647 -14.625 1.00 86.69 95 ILE A C 1
ATOM 749 O O . ILE A 1 95 ? 7.654 2.437 -14.587 1.00 86.69 95 ILE A O 1
ATOM 753 N N . TRP A 1 96 ? 5.541 1.664 -14.654 1.00 86.69 96 TRP A N 1
ATOM 754 C CA . TRP A 1 96 ? 5.909 0.254 -14.721 1.00 86.69 96 TRP A CA 1
ATOM 755 C C . TRP A 1 96 ? 6.800 -0.037 -15.932 1.00 86.69 96 TRP A C 1
ATOM 757 O O . TRP A 1 96 ? 7.871 -0.623 -15.782 1.00 86.69 96 TRP A O 1
ATOM 767 N N . TYR A 1 97 ? 6.407 0.436 -17.117 1.00 85.12 97 TYR A N 1
ATOM 768 C CA . TYR A 1 97 ? 7.184 0.248 -18.337 1.00 85.12 97 TYR A CA 1
ATOM 769 C C . TYR A 1 97 ? 8.577 0.889 -18.230 1.00 85.12 97 TYR A C 1
ATOM 771 O O . TYR A 1 97 ? 9.579 0.239 -18.525 1.00 85.12 97 TYR A O 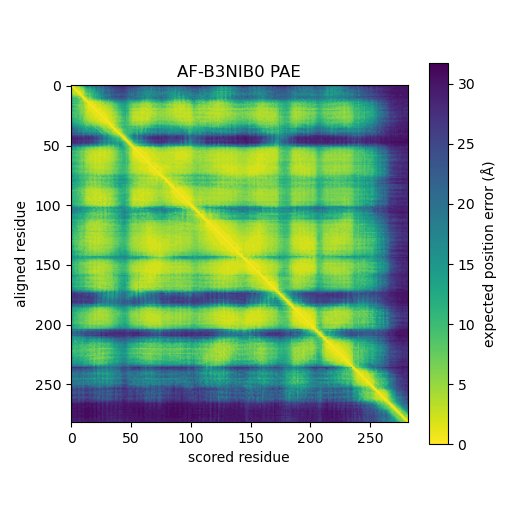1
ATOM 779 N N . CYS A 1 98 ? 8.661 2.119 -17.714 1.00 83.00 98 CYS A N 1
ATOM 780 C CA . CYS A 1 98 ? 9.926 2.817 -17.480 1.00 83.00 98 CYS A CA 1
ATOM 781 C C . CYS A 1 98 ? 10.839 2.103 -16.470 1.00 83.00 98 CYS A C 1
ATOM 783 O O . CYS A 1 98 ? 12.058 2.186 -16.587 1.00 83.00 98 CYS A O 1
ATOM 785 N N . ILE A 1 99 ? 10.291 1.411 -15.471 1.00 80.75 99 ILE A N 1
ATOM 786 C CA . ILE A 1 99 ? 11.098 0.702 -14.466 1.00 80.75 99 ILE A CA 1
ATOM 787 C C . ILE A 1 99 ? 11.549 -0.669 -14.971 1.00 80.75 99 ILE A C 1
ATOM 789 O O . ILE A 1 99 ? 12.638 -1.102 -14.607 1.00 80.75 99 ILE A O 1
ATOM 793 N N . PHE A 1 100 ? 10.755 -1.361 -15.789 1.00 77.06 100 PHE A N 1
ATOM 794 C CA . PHE A 1 100 ? 11.082 -2.717 -16.247 1.00 77.06 100 PHE A CA 1
ATOM 795 C C . PHE A 1 100 ? 11.819 -2.774 -17.592 1.00 77.06 100 PHE A C 1
ATOM 797 O O . PHE A 1 100 ? 12.648 -3.662 -17.770 1.00 77.06 100 PHE A O 1
ATOM 804 N N . TYR A 1 101 ? 11.543 -1.855 -18.524 1.00 78.00 101 TYR A N 1
ATOM 805 C CA . TYR A 1 101 ? 11.986 -1.961 -19.925 1.00 78.00 101 TYR A CA 1
ATOM 806 C C . TYR A 1 101 ? 12.844 -0.786 -20.414 1.00 78.00 101 TYR A C 1
ATOM 808 O O . TYR A 1 101 ? 13.220 -0.755 -21.585 1.00 78.00 101 TYR A O 1
ATOM 816 N N . CYS A 1 102 ? 13.158 0.196 -19.564 1.00 74.75 102 CYS A N 1
ATOM 817 C CA . CYS A 1 102 ? 13.939 1.356 -19.995 1.00 74.75 102 CYS A CA 1
ATOM 818 C C . CYS A 1 102 ? 15.375 0.950 -20.393 1.00 74.75 102 CYS A C 1
ATOM 820 O O . CYS A 1 102 ? 16.077 0.327 -19.586 1.00 74.75 102 CYS A O 1
ATOM 822 N N . PRO A 1 103 ? 15.838 1.302 -21.612 1.00 56.66 103 PRO A N 1
ATOM 823 C CA . PRO A 1 103 ? 17.206 1.024 -22.035 1.00 56.66 103 PRO A CA 1
ATOM 824 C C . PRO A 1 103 ? 18.184 1.768 -21.111 1.00 56.66 103 PRO A C 1
ATOM 826 O O . PRO A 1 103 ? 17.940 2.914 -20.740 1.00 56.66 103 PRO A O 1
ATOM 829 N N . PHE A 1 104 ? 19.279 1.109 -20.722 1.00 60.09 104 PHE A N 1
ATOM 830 C CA . PHE A 1 104 ? 20.291 1.576 -19.749 1.00 60.09 104 PHE A CA 1
ATOM 831 C C . PHE A 1 104 ? 19.889 1.582 -18.269 1.00 60.09 104 PHE A C 1
ATOM 833 O O . PHE A 1 104 ? 20.660 2.064 -17.443 1.00 60.09 104 PHE A O 1
ATOM 840 N N . ASP A 1 105 ? 18.720 1.047 -17.909 1.00 70.44 105 ASP A N 1
ATOM 841 C CA . ASP A 1 105 ? 18.294 0.904 -16.509 1.00 70.44 105 ASP A CA 1
ATOM 842 C C . ASP A 1 105 ? 18.277 2.228 -15.708 1.00 70.44 105 ASP A C 1
ATOM 844 O O . ASP A 1 105 ? 18.269 2.238 -14.478 1.00 70.44 105 ASP A O 1
ATOM 848 N N . LEU A 1 106 ? 18.231 3.373 -16.406 1.00 65.81 106 LEU A N 1
ATOM 849 C CA . LEU A 1 106 ? 18.221 4.725 -15.828 1.00 65.81 106 LEU A CA 1
ATOM 850 C C . LEU A 1 106 ? 17.050 4.918 -14.861 1.00 65.81 106 LEU A C 1
ATOM 852 O O . LEU A 1 106 ? 17.210 5.511 -13.795 1.00 65.81 106 LEU A O 1
ATOM 856 N N . GLY A 1 107 ? 15.880 4.375 -15.212 1.00 66.75 107 GLY A N 1
ATOM 857 C CA . GLY A 1 107 ? 14.697 4.404 -14.354 1.00 66.75 107 GLY A CA 1
ATOM 858 C C . GLY A 1 107 ? 14.946 3.703 -13.020 1.00 66.75 107 GLY A C 1
ATOM 859 O O . GLY A 1 107 ? 14.591 4.227 -11.967 1.00 66.75 107 GLY A O 1
ATOM 860 N N . HIS A 1 108 ? 15.627 2.560 -13.028 1.00 69.31 108 HIS A N 1
ATOM 861 C CA . HIS A 1 108 ? 15.998 1.861 -11.803 1.00 69.31 108 HIS A CA 1
ATOM 862 C C . HIS A 1 108 ? 17.126 2.562 -11.056 1.00 69.31 108 HIS A C 1
ATOM 864 O O . HIS A 1 108 ? 17.035 2.713 -9.845 1.00 69.31 108 HIS A O 1
ATOM 870 N N . ALA A 1 109 ? 18.147 3.056 -11.754 1.00 70.88 109 ALA A N 1
ATOM 871 C CA . ALA A 1 109 ? 19.265 3.759 -11.137 1.00 70.88 109 ALA A CA 1
ATOM 872 C C . ALA A 1 109 ? 18.797 5.006 -10.367 1.00 70.88 109 ALA A C 1
ATOM 874 O O . ALA A 1 109 ? 19.170 5.189 -9.209 1.00 70.88 109 ALA A O 1
ATOM 875 N N . VAL A 1 110 ? 17.916 5.818 -10.965 1.00 71.94 110 VAL A N 1
ATOM 876 C CA . VAL A 1 110 ? 17.332 7.009 -10.323 1.00 71.94 110 VAL A CA 1
ATOM 877 C C . VAL A 1 110 ? 16.482 6.615 -9.123 1.00 71.94 110 VAL A C 1
ATOM 879 O O . VAL A 1 110 ? 16.619 7.182 -8.038 1.00 71.94 110 VAL A O 1
ATOM 882 N N . THR A 1 111 ? 15.619 5.621 -9.297 1.00 71.94 111 THR A N 1
ATOM 883 C CA . THR A 1 111 ? 14.680 5.228 -8.249 1.00 71.94 111 THR A CA 1
ATOM 884 C C . THR A 1 111 ? 15.376 4.456 -7.117 1.00 71.94 111 THR A C 1
ATOM 886 O O . THR A 1 111 ? 14.930 4.472 -5.969 1.00 71.94 111 THR A O 1
ATOM 889 N N . SER A 1 112 ? 16.507 3.805 -7.390 1.00 72.38 112 SER A N 1
ATOM 890 C CA . SER A 1 112 ? 17.333 3.106 -6.401 1.00 72.38 112 SER A CA 1
ATOM 891 C C . SER A 1 112 ? 18.173 4.064 -5.547 1.00 72.38 112 SER A C 1
ATOM 893 O O . SER A 1 112 ? 18.736 3.635 -4.534 1.00 72.38 112 SER A O 1
ATOM 895 N N . THR A 1 113 ? 18.268 5.349 -5.908 1.00 80.75 113 THR A N 1
ATOM 896 C CA . THR A 1 113 ? 18.979 6.331 -5.080 1.00 80.75 113 THR A CA 1
ATOM 897 C C . THR A 1 113 ? 18.342 6.446 -3.694 1.00 80.75 113 THR A C 1
ATOM 899 O O . THR A 1 113 ? 17.120 6.435 -3.534 1.00 80.75 113 THR A O 1
ATOM 902 N N . LEU A 1 114 ? 19.174 6.584 -2.658 1.00 77.06 114 LEU A N 1
ATOM 903 C CA . LEU A 1 114 ? 18.692 6.697 -1.276 1.00 77.06 114 LEU A CA 1
ATOM 904 C C . LEU A 1 114 ? 17.756 7.897 -1.088 1.00 77.06 114 LEU A C 1
ATOM 906 O O . LEU A 1 114 ? 16.739 7.771 -0.413 1.00 77.06 114 LEU A O 1
ATOM 910 N N . ALA A 1 115 ? 18.058 9.030 -1.729 1.00 79.25 115 ALA A N 1
ATOM 911 C CA . ALA A 1 115 ? 17.223 10.228 -1.675 1.00 79.25 115 ALA A CA 1
ATOM 912 C C . ALA A 1 115 ? 15.816 9.973 -2.238 1.00 79.25 115 ALA A C 1
ATOM 914 O O . ALA A 1 115 ? 14.822 10.318 -1.596 1.00 79.25 115 ALA A O 1
ATOM 915 N N . PHE A 1 116 ? 15.724 9.306 -3.393 1.00 80.75 116 PHE A N 1
ATOM 916 C CA . PHE A 1 116 ? 14.439 8.931 -3.972 1.00 80.75 116 PHE A CA 1
ATOM 917 C C . PHE A 1 116 ? 13.688 7.949 -3.075 1.00 80.75 116 PHE A C 1
ATOM 919 O O . PHE A 1 116 ? 12.508 8.153 -2.802 1.00 80.75 116 PHE A O 1
ATOM 926 N N . ARG A 1 117 ? 14.368 6.921 -2.551 1.00 79.69 117 ARG A N 1
ATOM 927 C CA . ARG A 1 117 ? 13.751 5.934 -1.652 1.00 79.69 117 ARG A CA 1
ATOM 928 C C . ARG A 1 117 ? 13.209 6.577 -0.379 1.00 79.69 117 ARG A C 1
ATOM 930 O O . ARG A 1 117 ? 12.107 6.230 0.037 1.00 79.69 117 ARG A O 1
ATOM 937 N N . ILE A 1 118 ? 13.937 7.522 0.216 1.00 80.88 118 ILE A N 1
ATOM 938 C CA . ILE A 1 118 ? 13.480 8.284 1.387 1.00 80.88 118 ILE A CA 1
ATOM 939 C C . ILE A 1 118 ? 12.215 9.073 1.041 1.00 80.88 118 ILE A C 1
ATOM 941 O O . ILE A 1 118 ? 11.210 8.954 1.744 1.00 80.88 118 ILE A O 1
ATOM 945 N N . LEU A 1 119 ? 12.240 9.832 -0.058 1.00 82.38 119 LEU A N 1
ATOM 946 C CA . LEU A 1 119 ? 11.109 10.659 -0.471 1.00 82.38 119 LEU A CA 1
ATOM 947 C C . LEU A 1 119 ? 9.881 9.804 -0.807 1.00 82.38 119 LEU A C 1
ATOM 949 O O . LEU A 1 119 ? 8.789 10.060 -0.305 1.00 82.38 119 LEU A O 1
ATOM 953 N N . ALA A 1 120 ? 10.062 8.751 -1.599 1.00 81.06 120 ALA A N 1
ATOM 954 C CA . ALA A 1 120 ? 8.999 7.835 -1.982 1.00 81.06 120 ALA A CA 1
ATOM 955 C C . ALA A 1 120 ? 8.418 7.091 -0.769 1.00 81.06 120 ALA A C 1
ATOM 957 O O . ALA A 1 120 ? 7.202 6.923 -0.675 1.00 81.06 120 ALA A O 1
ATOM 958 N N . THR A 1 121 ? 9.254 6.719 0.207 1.00 80.44 121 THR A N 1
ATOM 959 C CA . THR A 1 121 ? 8.795 6.106 1.465 1.00 80.44 121 THR A CA 1
ATOM 960 C C . THR A 1 121 ? 7.968 7.083 2.295 1.00 80.44 121 THR A C 1
ATOM 962 O O . THR A 1 121 ? 6.915 6.694 2.794 1.00 80.44 121 THR A O 1
ATOM 965 N N . ALA A 1 122 ? 8.392 8.345 2.407 1.00 81.69 122 ALA A N 1
ATOM 966 C CA . ALA A 1 122 ? 7.630 9.384 3.102 1.00 81.69 122 ALA A CA 1
ATOM 967 C C . ALA A 1 122 ? 6.290 9.683 2.411 1.00 81.69 122 ALA A C 1
ATOM 969 O O . ALA A 1 122 ? 5.282 9.927 3.065 1.00 81.69 122 ALA A O 1
ATOM 970 N N . MET A 1 123 ? 6.244 9.635 1.079 1.00 81.50 123 MET A N 1
ATOM 971 C CA . MET A 1 123 ? 4.976 9.781 0.367 1.00 81.50 123 MET A CA 1
ATOM 972 C C . MET A 1 123 ? 4.075 8.567 0.609 1.00 81.50 123 MET A C 1
ATOM 974 O O . MET A 1 123 ? 2.913 8.732 0.969 1.00 81.50 123 MET A O 1
ATOM 978 N N . SER A 1 124 ? 4.623 7.353 0.527 1.00 81.44 124 SER A N 1
ATOM 979 C CA . SER A 1 124 ? 3.885 6.119 0.804 1.00 81.44 124 SER A CA 1
ATOM 980 C C . SER A 1 124 ? 3.335 6.056 2.234 1.00 81.44 124 SER A C 1
ATOM 982 O O . SER A 1 124 ? 2.229 5.555 2.425 1.00 81.44 124 SER A O 1
ATOM 984 N N . THR A 1 125 ? 4.037 6.588 3.246 1.00 82.38 125 THR A N 1
ATOM 985 C CA . THR A 1 125 ? 3.477 6.682 4.609 1.00 82.38 125 THR A CA 1
ATOM 986 C C . THR A 1 125 ? 2.267 7.593 4.649 1.00 82.38 125 THR A C 1
ATOM 988 O O . THR A 1 125 ? 1.247 7.201 5.208 1.00 82.38 125 THR A O 1
ATOM 991 N N . ILE A 1 126 ? 2.345 8.768 4.023 1.00 83.44 12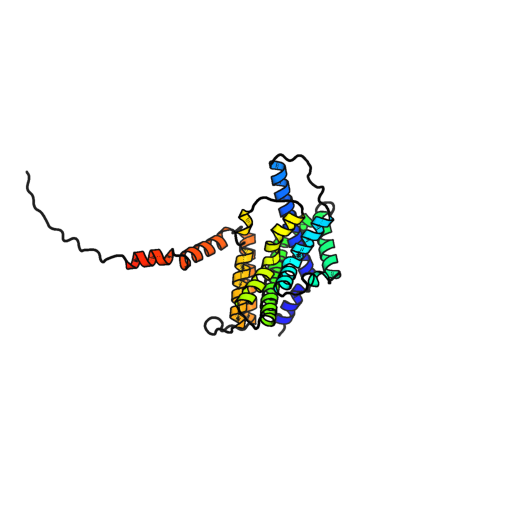6 ILE A N 1
ATOM 992 C CA . ILE A 1 126 ? 1.213 9.694 3.943 1.00 83.44 126 ILE A CA 1
ATOM 993 C C . ILE A 1 126 ? 0.026 9.012 3.250 1.00 83.44 126 ILE A C 1
ATOM 995 O O . ILE A 1 126 ? -1.077 9.044 3.796 1.00 83.44 126 ILE A O 1
ATOM 999 N N . SER A 1 127 ? 0.248 8.340 2.110 1.00 83.44 127 SER A N 1
ATOM 1000 C CA . SER A 1 127 ? -0.827 7.646 1.382 1.00 83.44 127 SER A CA 1
ATOM 1001 C C . SER A 1 127 ? -1.453 6.566 2.257 1.00 83.44 127 SER A C 1
ATOM 1003 O O . SER A 1 127 ? -2.672 6.462 2.337 1.00 83.44 127 SER A O 1
ATOM 1005 N N . GLN A 1 128 ? -0.618 5.792 2.954 1.00 85.31 128 GLN A N 1
ATOM 1006 C CA . GLN A 1 128 ? -1.052 4.719 3.837 1.00 85.31 128 GLN A CA 1
ATOM 1007 C C . GLN A 1 128 ? -1.930 5.246 4.977 1.00 85.31 128 GLN A C 1
ATOM 1009 O O . GLN A 1 128 ? -3.003 4.701 5.216 1.00 85.31 128 GLN A O 1
ATOM 1014 N N . VAL A 1 129 ? -1.514 6.316 5.664 1.00 86.31 129 VAL A N 1
ATOM 1015 C CA . VAL A 1 129 ? -2.300 6.911 6.758 1.00 86.31 129 VAL A CA 1
ATOM 1016 C C . VAL A 1 129 ? -3.653 7.413 6.248 1.00 86.31 129 VAL A C 1
ATOM 1018 O O . VAL A 1 129 ? -4.676 7.182 6.888 1.00 86.31 129 VAL A O 1
ATOM 1021 N N . GLN A 1 130 ? -3.672 8.058 5.082 1.00 85.25 130 GLN A N 1
ATOM 1022 C CA . GLN A 1 130 ? -4.903 8.565 4.471 1.00 85.25 130 GLN A CA 1
ATOM 1023 C C . GLN A 1 130 ? -5.847 7.448 4.032 1.00 85.25 130 GLN A C 1
ATOM 1025 O O . GLN A 1 130 ? -7.061 7.572 4.185 1.00 85.25 130 GLN A O 1
ATOM 1030 N N . LEU A 1 131 ? -5.296 6.355 3.506 1.00 87.44 131 LEU A N 1
ATOM 1031 C CA . LEU A 1 131 ? -6.072 5.198 3.086 1.00 87.44 131 LEU A CA 1
ATOM 1032 C C . LEU A 1 131 ? -6.695 4.481 4.293 1.00 87.44 131 LEU A C 1
ATOM 1034 O O . LEU A 1 131 ? -7.860 4.096 4.231 1.00 87.44 131 LEU A O 1
ATOM 1038 N N . ILE A 1 132 ? -5.968 4.390 5.415 1.00 89.94 132 ILE A N 1
ATOM 1039 C CA . ILE A 1 132 ? -6.495 3.866 6.685 1.00 89.94 132 ILE A CA 1
ATOM 1040 C C . ILE A 1 132 ? -7.623 4.760 7.216 1.00 89.94 132 ILE A C 1
ATOM 1042 O O . ILE A 1 132 ? -8.697 4.245 7.520 1.00 89.94 132 ILE A O 1
ATOM 1046 N N . ASP A 1 133 ? -7.415 6.080 7.298 1.00 88.12 133 ASP A N 1
ATOM 1047 C CA . ASP A 1 133 ? -8.442 7.037 7.749 1.00 88.12 133 ASP A CA 1
ATOM 1048 C C . ASP A 1 133 ? -9.715 6.915 6.895 1.00 88.12 133 ASP A C 1
ATOM 1050 O O . ASP A 1 133 ? -10.817 6.739 7.421 1.00 88.12 133 ASP A O 1
ATOM 1054 N N . ARG A 1 134 ? -9.563 6.888 5.562 1.00 88.94 134 ARG A N 1
ATOM 1055 C CA . ARG A 1 134 ? -10.673 6.664 4.625 1.00 88.94 134 ARG A CA 1
ATOM 1056 C C . ARG A 1 134 ? -11.372 5.329 4.886 1.00 88.94 134 ARG A C 1
ATOM 1058 O O . ARG A 1 134 ? -12.600 5.299 4.914 1.00 88.94 134 ARG A O 1
ATOM 1065 N N . GLY A 1 135 ? -10.623 4.249 5.094 1.00 88.56 135 GLY A N 1
ATOM 1066 C CA . GLY A 1 135 ? -11.173 2.920 5.357 1.00 88.56 135 GLY A CA 1
ATOM 1067 C C . GLY A 1 135 ? -11.981 2.837 6.642 1.00 88.56 135 GLY A C 1
ATOM 1068 O O . GLY A 1 135 ? -13.106 2.338 6.626 1.00 88.56 135 GLY A O 1
ATOM 1069 N N . VAL A 1 136 ? -11.454 3.393 7.734 1.00 90.25 136 VAL A N 1
ATOM 1070 C CA . VAL A 1 136 ? -12.152 3.468 9.024 1.00 90.25 136 VAL A CA 1
ATOM 1071 C C . VAL A 1 136 ? -13.446 4.278 8.884 1.00 90.25 136 VAL A C 1
ATOM 1073 O O . VAL A 1 136 ? -14.498 3.854 9.364 1.00 90.25 136 VAL A O 1
ATOM 1076 N N . HIS A 1 137 ? -13.408 5.403 8.164 1.00 89.38 137 HIS A N 1
ATOM 1077 C CA . HIS A 1 137 ? -14.596 6.217 7.909 1.00 89.38 137 HIS A CA 1
ATOM 1078 C C . HIS A 1 137 ? -15.653 5.511 7.058 1.00 89.38 137 HIS A C 1
ATOM 1080 O O . HIS A 1 137 ? -16.836 5.553 7.400 1.00 89.38 137 HIS A O 1
ATOM 1086 N N . LEU A 1 138 ? -15.243 4.852 5.972 1.00 90.06 138 LEU A N 1
ATOM 1087 C CA . LEU A 1 138 ? -16.152 4.101 5.106 1.00 90.06 138 LEU A CA 1
ATOM 1088 C C . LEU A 1 138 ? -16.792 2.923 5.850 1.00 90.06 138 LEU A C 1
ATOM 1090 O O . LEU A 1 138 ? -17.995 2.703 5.725 1.00 90.06 138 LEU A O 1
ATOM 1094 N N . ALA A 1 139 ? -16.016 2.212 6.669 1.00 89.56 139 ALA A N 1
ATOM 1095 C CA . ALA A 1 139 ? -16.523 1.136 7.511 1.00 89.56 139 ALA A CA 1
ATOM 1096 C C . ALA A 1 139 ? -17.498 1.646 8.576 1.00 89.56 139 ALA A C 1
ATOM 1098 O O . ALA A 1 139 ? -18.507 0.997 8.836 1.00 89.56 139 ALA A O 1
ATOM 1099 N N . GLY A 1 140 ? -17.250 2.821 9.157 1.00 87.56 140 GLY A N 1
ATOM 1100 C CA . GLY A 1 140 ? -18.174 3.410 10.121 1.00 87.56 140 GLY A CA 1
ATOM 1101 C C . GLY A 1 140 ? -19.516 3.805 9.536 1.00 87.56 140 GLY A C 1
ATOM 1102 O O . GLY A 1 140 ? -20.545 3.565 10.164 1.00 87.56 140 GLY A O 1
ATOM 1103 N N . GLN A 1 141 ? -19.511 4.329 8.310 1.00 89.00 141 GLN A N 1
ATOM 1104 C CA . GLN A 1 141 ? -20.741 4.622 7.577 1.00 89.00 141 GLN A CA 1
ATOM 1105 C C . GLN A 1 141 ? -21.494 3.346 7.179 1.00 89.00 141 GLN A C 1
ATOM 1107 O O . GLN A 1 141 ? -22.717 3.326 7.251 1.00 89.00 141 GLN A O 1
ATOM 1112 N N . ALA A 1 142 ? -20.780 2.287 6.785 1.00 89.19 142 ALA A N 1
ATOM 1113 C CA . ALA A 1 142 ? -21.390 1.033 6.343 1.00 89.19 142 ALA A CA 1
ATOM 1114 C C . ALA A 1 142 ? -21.936 0.171 7.499 1.00 89.19 142 ALA A C 1
ATOM 1116 O O . ALA A 1 142 ? -23.002 -0.421 7.367 1.00 89.19 142 ALA A O 1
ATOM 1117 N N . TYR A 1 143 ? -21.227 0.110 8.630 1.00 85.75 143 TYR A N 1
ATOM 1118 C CA . TYR A 1 143 ? -21.504 -0.820 9.735 1.00 85.75 143 TYR A CA 1
ATOM 1119 C C . TYR A 1 143 ? -22.021 -0.136 11.014 1.00 85.75 143 TYR A C 1
ATOM 1121 O O . TYR A 1 143 ? -21.867 -0.677 12.109 1.00 85.75 143 TYR A O 1
ATOM 1129 N N . GLY A 1 144 ? -22.603 1.064 10.914 1.00 83.69 144 GLY A N 1
ATOM 1130 C CA . GLY A 1 144 ? -23.239 1.733 12.060 1.00 83.69 144 GLY A CA 1
ATOM 1131 C C . GLY A 1 144 ? -22.269 2.034 13.209 1.00 83.69 144 GLY A C 1
ATOM 1132 O O . GLY A 1 144 ? -22.582 1.820 14.375 1.00 83.69 144 GLY A O 1
ATOM 1133 N N . ASN A 1 145 ? -21.072 2.504 12.871 1.00 81.88 145 ASN A N 1
ATOM 1134 C CA . ASN A 1 145 ? -19.968 2.783 13.784 1.00 81.88 145 ASN A CA 1
ATOM 1135 C C . ASN A 1 145 ? -19.368 1.597 14.566 1.00 81.88 145 ASN A C 1
ATOM 1137 O O . ASN A 1 145 ? -18.526 1.839 15.422 1.00 81.88 145 ASN A O 1
ATOM 1141 N N . ALA A 1 146 ? -19.700 0.335 14.280 1.00 87.00 146 ALA A N 1
ATOM 1142 C CA . ALA A 1 146 ? -19.130 -0.803 15.014 1.00 87.00 146 ALA A CA 1
ATOM 1143 C C . ALA A 1 146 ? -17.575 -0.820 14.987 1.00 87.00 146 ALA A C 1
ATOM 1145 O O . ALA A 1 146 ? -16.978 -0.741 13.908 1.00 87.00 146 ALA A O 1
ATOM 1146 N N . PRO A 1 147 ? -16.889 -0.968 16.143 1.00 86.31 147 PRO A N 1
ATOM 1147 C CA . PRO A 1 147 ? -15.441 -0.759 16.230 1.00 86.31 147 PRO A CA 1
ATOM 1148 C C . PRO A 1 147 ? -14.641 -1.902 15.594 1.00 86.31 147 PRO A C 1
ATOM 1150 O O . PRO A 1 147 ? -13.561 -1.684 15.054 1.00 86.31 147 PRO A O 1
ATOM 1153 N N . PHE A 1 148 ? -15.170 -3.129 15.620 1.00 89.94 148 PHE A N 1
ATOM 1154 C CA . PHE A 1 148 ? -14.472 -4.293 15.079 1.00 89.94 148 PHE A CA 1
ATOM 1155 C C . PHE A 1 148 ? -14.390 -4.276 13.537 1.00 89.94 148 PHE A C 1
ATOM 1157 O O . PHE A 1 148 ? -13.276 -4.358 13.017 1.00 89.94 148 PHE A O 1
ATOM 1164 N N . PRO A 1 149 ? -15.491 -4.071 12.781 1.00 88.94 149 PRO A N 1
ATOM 1165 C CA . PRO A 1 149 ? -15.415 -3.901 11.327 1.00 88.94 149 PRO A CA 1
ATOM 1166 C C . PRO A 1 149 ? -14.542 -2.717 10.900 1.00 88.94 149 PRO A C 1
ATOM 1168 O O . PRO A 1 149 ? -13.766 -2.844 9.958 1.00 88.94 149 PRO A O 1
ATOM 1171 N N . MET A 1 150 ? -14.601 -1.589 11.618 1.00 90.00 150 MET A N 1
ATOM 1172 C CA . MET A 1 150 ? -13.706 -0.451 11.372 1.00 90.00 150 MET A CA 1
ATOM 1173 C C . MET A 1 150 ? -12.230 -0.835 11.473 1.00 90.00 150 MET A C 1
ATOM 1175 O O . MET A 1 150 ? -11.427 -0.419 10.638 1.00 90.00 150 MET A O 1
ATOM 1179 N N . LEU A 1 151 ? -11.877 -1.632 12.484 1.00 91.31 151 LEU A N 1
ATOM 1180 C CA . LEU A 1 151 ? -10.499 -2.046 12.724 1.00 91.31 151 LEU A CA 1
ATOM 1181 C C . LEU A 1 151 ? -10.002 -2.961 11.607 1.00 91.31 151 LEU A C 1
ATOM 1183 O O . LEU A 1 151 ? -8.900 -2.771 11.093 1.00 91.31 151 LEU A O 1
ATOM 1187 N N . VAL A 1 152 ? -10.828 -3.925 11.199 1.00 91.50 152 VAL A N 1
ATOM 1188 C CA . VAL A 1 152 ? -10.495 -4.866 10.123 1.00 91.50 152 VAL A CA 1
ATOM 1189 C C . VAL A 1 152 ? -10.385 -4.142 8.779 1.00 91.50 152 VAL A C 1
ATOM 1191 O O . VAL A 1 152 ? -9.411 -4.330 8.057 1.00 91.50 152 VAL A O 1
ATOM 1194 N N . VAL A 1 153 ? -11.326 -3.259 8.442 1.00 91.56 153 VAL A N 1
ATOM 1195 C CA . VAL A 1 153 ? -11.282 -2.535 7.163 1.00 91.56 153 VAL A CA 1
ATOM 1196 C C . VAL A 1 153 ? -10.105 -1.559 7.117 1.00 91.56 153 VAL A C 1
ATOM 1198 O O . VAL A 1 153 ? -9.377 -1.541 6.126 1.00 91.56 153 VAL A O 1
ATOM 1201 N N . GLY A 1 154 ? -9.864 -0.790 8.185 1.00 90.25 154 GLY A N 1
ATOM 1202 C CA . GLY A 1 154 ? -8.729 0.136 8.257 1.00 90.25 154 GLY A CA 1
ATOM 1203 C C . GLY A 1 154 ? -7.379 -0.576 8.129 1.00 90.25 154 GLY A C 1
ATOM 1204 O O . GLY A 1 154 ? -6.519 -0.148 7.358 1.00 90.25 154 GLY A O 1
ATOM 1205 N N . THR A 1 155 ? -7.212 -1.711 8.813 1.00 90.62 155 THR A N 1
ATOM 1206 C CA . THR A 1 155 ? -5.973 -2.504 8.757 1.00 90.62 155 THR A CA 1
ATOM 1207 C C . THR A 1 155 ? -5.718 -3.082 7.382 1.00 90.62 155 THR A C 1
ATOM 1209 O O . THR A 1 155 ? -4.606 -2.969 6.862 1.00 90.62 155 THR A O 1
ATOM 1212 N N . VAL A 1 156 ? -6.749 -3.673 6.783 1.00 90.38 156 VAL A N 1
ATOM 1213 C CA . VAL A 1 156 ? -6.647 -4.295 5.469 1.00 90.38 156 VAL A CA 1
ATOM 1214 C C . VAL A 1 156 ? -6.407 -3.245 4.387 1.00 90.38 156 VAL A C 1
ATOM 1216 O O . VAL A 1 156 ? -5.530 -3.447 3.552 1.00 90.38 156 VAL A O 1
ATOM 1219 N N . MET A 1 157 ? -7.087 -2.095 4.425 1.00 90.00 157 MET A N 1
ATOM 1220 C CA . MET A 1 157 ? -6.804 -1.000 3.492 1.00 90.00 157 MET A CA 1
ATOM 1221 C C . MET A 1 157 ? -5.366 -0.475 3.655 1.00 90.00 157 MET A C 1
ATOM 1223 O O . MET A 1 157 ? -4.671 -0.262 2.665 1.00 90.00 157 MET A O 1
ATOM 1227 N N . GLY A 1 158 ? -4.871 -0.341 4.891 1.00 85.88 158 GLY A N 1
ATOM 1228 C CA . GLY A 1 158 ? -3.509 0.124 5.176 1.00 85.88 158 GLY A CA 1
ATOM 1229 C C . GLY A 1 158 ? -2.385 -0.870 4.870 1.00 85.88 158 GLY A C 1
ATOM 1230 O O . GLY A 1 158 ? -1.236 -0.456 4.720 1.00 85.88 158 GLY A O 1
ATOM 1231 N N . SER A 1 159 ? -2.683 -2.168 4.802 1.00 86.88 159 SER A N 1
ATOM 1232 C CA . SER A 1 159 ? -1.713 -3.245 4.550 1.00 86.88 159 SER A CA 1
ATOM 1233 C C . SER A 1 159 ? -1.992 -4.012 3.248 1.00 86.88 159 SER A C 1
ATOM 1235 O O . SER A 1 159 ? -1.309 -4.985 2.930 1.00 86.88 159 SER A O 1
ATOM 1237 N N . GLY A 1 160 ? -2.948 -3.553 2.434 1.00 83.12 160 GLY A N 1
ATOM 1238 C CA . GLY A 1 160 ? -3.448 -4.303 1.279 1.00 83.12 160 GLY A CA 1
ATOM 1239 C C . GLY A 1 160 ? -2.349 -4.774 0.329 1.00 83.12 160 GLY A C 1
ATOM 1240 O O . GLY A 1 160 ? -2.382 -5.919 -0.115 1.00 83.12 160 GLY A O 1
ATOM 1241 N N . ALA A 1 161 ? -1.330 -3.944 0.081 1.00 82.19 161 ALA A N 1
ATOM 1242 C CA . ALA A 1 161 ? -0.201 -4.313 -0.773 1.00 82.19 161 ALA A CA 1
ATOM 1243 C C . ALA A 1 161 ? 0.537 -5.558 -0.261 1.00 82.19 161 ALA A C 1
ATOM 1245 O O . ALA A 1 161 ? 0.913 -6.409 -1.052 1.00 82.19 161 ALA A O 1
ATOM 1246 N N . GLU A 1 162 ? 0.722 -5.715 1.049 1.00 80.62 162 GLU A N 1
ATOM 1247 C CA . GLU A 1 162 ? 1.397 -6.888 1.611 1.00 80.62 162 GLU A CA 1
ATOM 1248 C C . GLU A 1 162 ? 0.506 -8.123 1.676 1.00 80.62 162 GLU A C 1
ATOM 1250 O O . GLU A 1 162 ? 1.002 -9.233 1.500 1.00 80.62 162 GLU A O 1
ATOM 1255 N N . VAL A 1 163 ? -0.802 -7.935 1.850 1.00 80.50 163 VAL A N 1
ATOM 1256 C CA . VAL A 1 163 ? -1.782 -9.024 1.766 1.00 80.50 163 VAL A CA 1
ATOM 1257 C C . VAL A 1 163 ? -1.885 -9.559 0.333 1.00 80.50 163 VAL A C 1
ATOM 1259 O O . VAL A 1 163 ? -1.979 -10.768 0.133 1.00 80.50 163 VAL A O 1
ATOM 1262 N N . LEU A 1 164 ? -1.818 -8.681 -0.674 1.00 82.31 164 LEU A N 1
ATOM 1263 C CA . LEU A 1 164 ? -1.870 -9.067 -2.087 1.00 82.31 164 LEU A CA 1
ATOM 1264 C C . LEU A 1 164 ? -0.522 -9.487 -2.680 1.00 82.31 164 LEU A C 1
ATOM 1266 O O . LEU A 1 164 ? -0.526 -10.160 -3.705 1.00 82.31 164 LEU A O 1
ATOM 1270 N N . LYS A 1 165 ? 0.618 -9.180 -2.050 1.00 79.19 165 LYS A N 1
ATOM 1271 C CA . LYS A 1 165 ? 1.948 -9.676 -2.466 1.00 79.19 165 LYS A CA 1
ATOM 1272 C C . LYS A 1 165 ? 1.994 -11.186 -2.750 1.00 79.19 165 LYS A C 1
ATOM 1274 O O . LYS A 1 165 ? 2.404 -11.542 -3.851 1.00 79.19 165 LYS A O 1
ATOM 1279 N N . PRO A 1 166 ? 1.563 -12.093 -1.851 1.00 75.75 166 PRO A N 1
ATOM 1280 C CA . PRO A 1 166 ? 1.569 -13.528 -2.146 1.00 75.75 166 PRO A CA 1
ATOM 1281 C C . PRO A 1 166 ? 0.641 -13.893 -3.311 1.00 75.75 166 PRO A C 1
ATOM 1283 O O . PRO A 1 166 ? 0.987 -14.752 -4.116 1.00 75.75 166 PRO A O 1
ATOM 1286 N N . VAL A 1 167 ? -0.505 -13.219 -3.443 1.00 76.81 167 VAL A N 1
ATOM 1287 C CA . VAL A 1 167 ? -1.450 -13.432 -4.552 1.00 76.81 167 VAL A CA 1
ATOM 1288 C C . VAL A 1 167 ? -0.837 -12.993 -5.885 1.00 76.81 167 VAL A C 1
ATOM 1290 O O . VAL A 1 167 ? -0.926 -13.715 -6.874 1.00 76.81 167 VAL A O 1
ATOM 1293 N N . ALA A 1 168 ? -0.149 -11.851 -5.906 1.00 78.12 168 ALA A N 1
ATOM 1294 C CA . ALA A 1 168 ? 0.598 -11.367 -7.062 1.00 78.12 168 ALA A CA 1
ATOM 1295 C C . ALA A 1 168 ? 1.724 -12.341 -7.454 1.00 78.12 168 ALA A C 1
ATOM 1297 O O . ALA A 1 168 ? 1.884 -12.653 -8.633 1.00 78.12 168 ALA A O 1
ATOM 1298 N N . SER A 1 169 ? 2.450 -12.896 -6.480 1.00 72.88 169 SER A N 1
ATOM 1299 C CA . SER A 1 169 ? 3.473 -13.923 -6.726 1.00 72.88 169 SER A CA 1
ATOM 1300 C C . SER A 1 169 ? 2.887 -15.228 -7.282 1.00 72.88 169 SER A C 1
ATOM 1302 O O . SER A 1 169 ? 3.492 -15.847 -8.161 1.00 72.88 169 SER A O 1
ATOM 1304 N N . LEU A 1 170 ? 1.692 -15.627 -6.826 1.00 73.00 170 LEU A N 1
ATOM 1305 C CA . LEU A 1 170 ? 0.958 -16.768 -7.385 1.00 73.00 170 LEU A CA 1
ATOM 1306 C C . LEU A 1 170 ? 0.532 -16.514 -8.838 1.00 73.00 170 LEU A C 1
ATOM 1308 O O . LEU A 1 170 ? 0.713 -17.394 -9.675 1.00 73.00 170 LEU A O 1
ATOM 1312 N N . LEU A 1 171 ? 0.030 -15.314 -9.157 1.00 72.94 171 LEU A N 1
ATOM 1313 C CA . LEU A 1 171 ? -0.355 -14.927 -10.523 1.00 72.94 171 LEU A CA 1
ATOM 1314 C C . LEU A 1 171 ? 0.819 -14.993 -11.499 1.00 72.94 171 LEU A C 1
ATOM 1316 O O . LEU A 1 171 ? 0.659 -15.458 -12.621 1.00 72.94 171 LEU A O 1
ATOM 1320 N N . ILE A 1 172 ? 2.014 -14.610 -11.048 1.00 71.81 172 ILE A N 1
ATOM 1321 C CA . ILE A 1 172 ? 3.267 -14.681 -11.816 1.00 71.81 172 ILE A CA 1
ATOM 1322 C C . ILE A 1 172 ? 3.742 -16.147 -12.019 1.00 71.81 172 ILE A C 1
ATOM 1324 O O . ILE A 1 172 ? 4.821 -16.404 -12.555 1.00 71.81 172 ILE A O 1
ATOM 1328 N N . ASN A 1 173 ? 2.918 -17.135 -11.643 1.00 63.41 173 ASN A N 1
ATOM 1329 C CA . ASN A 1 173 ? 3.189 -18.570 -11.732 1.00 63.41 173 ASN A CA 1
ATOM 1330 C C . ASN A 1 173 ? 4.484 -18.963 -10.997 1.00 63.41 173 ASN A C 1
ATOM 1332 O O . ASN A 1 173 ? 5.249 -19.834 -11.414 1.00 63.41 173 ASN A O 1
ATOM 1336 N N . ARG A 1 174 ? 4.767 -18.268 -9.889 1.00 59.31 174 ARG A N 1
ATOM 1337 C CA . ARG A 1 174 ? 5.917 -18.513 -9.019 1.00 59.31 174 ARG A CA 1
ATOM 1338 C C . ARG A 1 174 ? 5.386 -18.921 -7.649 1.00 59.31 174 ARG A C 1
ATOM 1340 O O . ARG A 1 174 ? 5.298 -18.116 -6.726 1.00 59.31 174 ARG A O 1
ATOM 1347 N N . CYS A 1 175 ? 5.058 -20.206 -7.501 1.00 47.72 175 CYS A N 1
ATOM 1348 C CA . CYS A 1 175 ? 4.839 -20.810 -6.188 1.00 47.72 175 CYS A CA 1
ATOM 1349 C C . CYS A 1 175 ? 6.164 -20.846 -5.418 1.00 47.72 175 CYS A C 1
ATOM 1351 O O . CYS A 1 175 ? 6.877 -21.850 -5.402 1.00 47.72 175 CYS A O 1
ATOM 1353 N N . GLN A 1 176 ? 6.505 -19.751 -4.748 1.00 49.59 176 GLN A N 1
ATOM 1354 C CA . GLN A 1 176 ? 7.446 -19.821 -3.645 1.00 49.59 176 GLN A CA 1
ATOM 1355 C C . GLN A 1 176 ? 6.717 -20.584 -2.536 1.00 49.59 176 GLN A C 1
ATOM 1357 O O . GLN A 1 176 ? 5.784 -20.076 -1.923 1.00 49.59 176 GLN A O 1
ATOM 1362 N N . HIS A 1 177 ? 7.082 -21.854 -2.360 1.00 39.56 177 HIS A N 1
ATOM 1363 C CA . HIS A 1 177 ? 6.470 -22.812 -1.436 1.00 39.56 177 HIS A CA 1
ATOM 1364 C C . HIS A 1 177 ? 6.778 -22.467 0.035 1.00 39.56 177 HIS A C 1
ATOM 1366 O O . HIS A 1 177 ? 7.214 -23.311 0.811 1.00 39.56 177 HIS A O 1
ATOM 1372 N N . ASN A 1 178 ? 6.613 -21.203 0.424 1.00 45.84 178 ASN A N 1
ATOM 1373 C CA . ASN A 1 178 ? 6.825 -20.736 1.782 1.00 45.84 178 ASN A CA 1
ATOM 1374 C C . ASN A 1 178 ? 5.465 -20.513 2.451 1.00 45.84 178 ASN A C 1
ATOM 1376 O O . ASN A 1 178 ? 5.053 -19.384 2.710 1.00 45.84 178 ASN A O 1
ATOM 1380 N N . GLN A 1 179 ? 4.761 -21.614 2.730 1.00 40.78 179 GLN A N 1
ATOM 1381 C CA . GLN A 1 179 ? 3.499 -21.609 3.484 1.00 40.78 179 GLN A CA 1
ATOM 1382 C C . GLN A 1 179 ? 3.633 -20.969 4.885 1.00 40.78 179 GLN A C 1
ATOM 1384 O O . GLN A 1 179 ? 2.638 -20.585 5.490 1.00 40.78 179 GLN A O 1
ATOM 1389 N N . LEU A 1 180 ? 4.862 -20.771 5.376 1.00 43.03 180 LEU A N 1
ATOM 1390 C CA . LEU A 1 180 ? 5.169 -20.120 6.653 1.00 43.03 180 LEU A CA 1
ATOM 1391 C C . LEU A 1 180 ? 5.129 -18.578 6.615 1.00 43.03 180 LEU A C 1
ATOM 1393 O O . LEU A 1 180 ? 5.159 -17.951 7.673 1.00 43.03 180 LEU A O 1
ATOM 1397 N N . ALA A 1 181 ? 5.033 -17.944 5.439 1.00 43.78 181 ALA A N 1
ATOM 1398 C CA . ALA A 1 181 ? 4.996 -16.480 5.326 1.00 43.78 181 ALA A CA 1
ATOM 1399 C C . ALA A 1 181 ? 3.640 -15.858 5.719 1.00 43.78 181 ALA A C 1
ATOM 1401 O O . ALA A 1 181 ? 3.596 -14.681 6.067 1.00 43.78 181 ALA A O 1
ATOM 1402 N N . PHE A 1 182 ? 2.551 -16.637 5.724 1.00 44.88 182 PHE A N 1
ATOM 1403 C CA . PHE A 1 182 ? 1.215 -16.155 6.110 1.00 44.88 182 PHE A CA 1
ATOM 1404 C C . PHE A 1 182 ? 1.087 -15.824 7.607 1.00 44.88 182 PHE A C 1
ATOM 1406 O O . PHE A 1 182 ? 0.218 -15.045 7.987 1.00 44.88 182 PHE A O 1
ATOM 1413 N N . LEU A 1 183 ? 1.944 -16.394 8.465 1.00 44.69 183 LEU A N 1
ATOM 1414 C CA . LEU A 1 183 ? 1.804 -16.302 9.926 1.00 44.69 183 LEU A CA 1
ATOM 1415 C C . LEU A 1 183 ? 2.665 -15.215 10.582 1.00 44.69 183 LEU A C 1
ATOM 1417 O O . LEU A 1 183 ? 2.440 -14.882 11.746 1.00 44.69 183 LEU A O 1
ATOM 1421 N N . LYS A 1 184 ? 3.630 -14.624 9.864 1.00 52.22 184 LYS A N 1
ATOM 1422 C CA . LYS A 1 184 ? 4.401 -13.493 10.394 1.00 52.22 184 LYS A CA 1
ATOM 1423 C C . LYS A 1 184 ? 3.732 -12.195 9.962 1.00 52.22 184 LYS A C 1
ATOM 1425 O O . LYS A 1 184 ? 4.014 -11.681 8.886 1.00 52.22 184 LYS A O 1
ATOM 1430 N N . LEU A 1 185 ? 2.859 -11.667 10.824 1.00 58.66 185 LEU A N 1
ATOM 1431 C CA . LEU A 1 185 ? 2.281 -10.334 10.659 1.00 58.66 185 LEU A CA 1
ATOM 1432 C C . LEU A 1 185 ? 3.427 -9.337 10.431 1.00 58.66 185 LEU A C 1
ATOM 1434 O O . LEU A 1 185 ? 4.274 -9.130 11.310 1.00 58.66 185 LEU A O 1
ATOM 1438 N N . SER A 1 186 ? 3.489 -8.788 9.222 1.00 69.12 186 SER A N 1
ATOM 1439 C CA . SER A 1 186 ? 4.553 -7.886 8.803 1.00 69.12 186 SER A CA 1
ATOM 1440 C C . SER A 1 186 ? 4.578 -6.634 9.676 1.00 69.12 186 SER A C 1
ATOM 1442 O O . SER A 1 186 ? 3.572 -6.212 10.258 1.00 69.12 186 SER A O 1
ATOM 1444 N N . SER A 1 187 ? 5.747 -6.006 9.754 1.00 69.50 187 SER A N 1
ATOM 1445 C CA . SER A 1 187 ? 5.920 -4.763 10.501 1.00 69.50 187 SER A CA 1
ATOM 1446 C C . SER A 1 187 ? 4.958 -3.665 10.037 1.00 69.50 187 SER A C 1
ATOM 1448 O O . SER A 1 187 ? 4.406 -2.935 10.858 1.00 69.50 187 SER A O 1
ATOM 1450 N N . THR A 1 188 ? 4.676 -3.603 8.735 1.00 75.94 188 THR A N 1
ATOM 1451 C CA . THR A 1 188 ? 3.710 -2.669 8.151 1.00 75.94 188 THR A CA 1
ATOM 1452 C C . THR A 1 188 ? 2.274 -2.975 8.582 1.00 75.94 188 THR A C 1
ATOM 1454 O O . THR A 1 188 ? 1.542 -2.046 8.915 1.00 75.94 188 THR A O 1
ATOM 1457 N N . SER A 1 189 ? 1.876 -4.253 8.643 1.00 80.19 189 SER A N 1
ATOM 1458 C CA . SER A 1 189 ? 0.550 -4.665 9.131 1.00 80.19 189 SER A CA 1
ATOM 1459 C C . SER A 1 189 ? 0.343 -4.287 10.595 1.00 80.19 189 SER A C 1
ATOM 1461 O O . SER A 1 189 ? -0.709 -3.768 10.957 1.00 80.19 189 SER A O 1
ATOM 1463 N N . LYS A 1 190 ? 1.363 -4.493 11.440 1.00 82.19 190 LYS A N 1
ATOM 1464 C CA . LYS A 1 190 ? 1.334 -4.118 12.866 1.00 82.19 190 LYS A CA 1
ATOM 1465 C C . LYS A 1 190 ? 1.122 -2.617 13.049 1.00 82.19 190 LYS A C 1
ATOM 1467 O O . LYS A 1 190 ? 0.274 -2.203 13.836 1.00 82.19 190 LYS A O 1
ATOM 1472 N N . VAL A 1 191 ? 1.857 -1.805 12.287 1.00 82.69 191 VAL A N 1
ATOM 1473 C CA . VAL A 1 191 ? 1.699 -0.344 12.289 1.00 82.69 191 VAL A CA 1
ATOM 1474 C C . VAL A 1 191 ? 0.309 0.055 11.779 1.00 82.69 191 VAL A C 1
ATOM 1476 O O . VAL A 1 191 ? -0.335 0.893 12.402 1.00 82.69 191 VAL A O 1
ATOM 1479 N N . ALA A 1 192 ? -0.206 -0.581 10.720 1.00 85.38 192 ALA A N 1
ATOM 1480 C CA . ALA A 1 192 ? -1.561 -0.329 10.219 1.00 85.38 192 ALA A CA 1
ATOM 1481 C C . ALA A 1 192 ? -2.653 -0.671 11.256 1.00 85.38 192 ALA A C 1
ATOM 1483 O O . ALA A 1 192 ? -3.646 0.050 11.366 1.00 85.38 192 ALA A O 1
ATOM 1484 N N . LEU A 1 193 ? -2.445 -1.722 12.058 1.00 86.88 193 LEU A N 1
ATOM 1485 C CA . LEU A 1 193 ? -3.297 -2.111 13.191 1.00 86.88 193 LEU A CA 1
ATOM 1486 C C . LEU A 1 193 ? -3.334 -1.048 14.279 1.00 86.88 193 LEU A C 1
ATOM 1488 O O . LEU A 1 193 ? -4.415 -0.600 14.661 1.00 86.88 193 LEU A O 1
ATOM 1492 N N . LEU A 1 194 ? -2.162 -0.591 14.717 1.00 85.50 194 LEU A N 1
ATOM 1493 C CA . LEU A 1 194 ? -2.060 0.486 15.700 1.00 85.50 194 LEU A CA 1
ATOM 1494 C C . LEU A 1 194 ? -2.703 1.780 15.193 1.00 85.50 194 LEU A C 1
ATOM 1496 O O . LEU A 1 194 ? -3.416 2.441 15.943 1.00 85.50 194 LEU A O 1
ATOM 1500 N N . LEU A 1 195 ? -2.509 2.120 13.918 1.00 86.38 195 LEU A N 1
ATOM 1501 C CA . LEU A 1 195 ? -3.107 3.318 13.328 1.00 86.38 195 LEU A CA 1
ATOM 1502 C C . LEU A 1 195 ? -4.628 3.228 13.265 1.00 86.38 195 LEU A C 1
ATOM 1504 O O . LEU A 1 195 ? -5.310 4.179 13.634 1.00 86.38 195 LEU A O 1
ATOM 1508 N N . SER A 1 196 ? -5.157 2.083 12.842 1.00 87.12 196 SER A N 1
ATOM 1509 C CA . SER A 1 196 ? -6.603 1.863 12.779 1.00 87.12 196 SER A CA 1
ATOM 1510 C C . SER A 1 196 ? -7.234 1.958 14.168 1.00 87.12 196 SER A C 1
ATOM 1512 O O . SER A 1 196 ? -8.266 2.603 14.328 1.00 87.12 196 SER A O 1
ATOM 1514 N N . LEU A 1 197 ? -6.579 1.395 15.190 1.00 87.62 197 LEU A N 1
ATOM 1515 C CA . LEU A 1 197 ? -7.011 1.509 16.583 1.00 87.62 197 LEU A CA 1
ATOM 1516 C C . LEU A 1 197 ? -7.047 2.973 17.049 1.00 87.62 197 LEU A C 1
ATOM 1518 O O . LEU A 1 197 ? -8.028 3.392 17.659 1.00 87.62 197 LEU A O 1
ATOM 1522 N N . LEU A 1 198 ? -6.004 3.754 16.743 1.00 84.56 198 LEU A N 1
ATOM 1523 C CA . LEU A 1 198 ? -5.937 5.176 17.091 1.00 84.56 198 LEU A CA 1
ATOM 1524 C C . LEU A 1 198 ? -7.063 5.981 16.427 1.00 84.56 198 LEU A C 1
ATOM 1526 O O . LEU A 1 198 ? -7.707 6.780 17.103 1.00 84.56 198 LEU A O 1
ATOM 1530 N N . PHE A 1 199 ? -7.350 5.739 15.145 1.00 84.94 199 PHE A N 1
ATOM 1531 C CA . PHE A 1 199 ? -8.445 6.417 14.440 1.00 84.94 199 PHE A CA 1
ATOM 1532 C C . PHE A 1 199 ? -9.829 6.032 14.972 1.00 84.94 199 PHE A C 1
ATOM 1534 O O . PHE A 1 199 ? -10.712 6.881 15.071 1.00 84.94 199 PHE A O 1
ATOM 1541 N N . ILE A 1 200 ? -10.030 4.774 15.368 1.00 86.50 200 ILE A N 1
ATOM 1542 C CA . ILE A 1 200 ? -11.274 4.351 16.027 1.00 86.50 200 ILE A CA 1
ATOM 1543 C C . ILE A 1 200 ? -11.410 5.048 17.377 1.00 86.50 200 ILE A C 1
ATOM 1545 O O . ILE A 1 200 ? -12.458 5.618 17.670 1.00 86.50 200 ILE A O 1
ATOM 1549 N N . LEU A 1 201 ? -10.349 5.058 18.186 1.00 82.00 201 LEU A N 1
ATOM 1550 C CA . LEU A 1 201 ? -10.357 5.723 19.487 1.00 82.00 201 LEU A CA 1
ATOM 1551 C C . LEU A 1 201 ? -10.683 7.221 19.359 1.00 82.00 201 LEU A C 1
ATOM 1553 O O . LEU A 1 201 ? -11.398 7.774 20.195 1.00 82.00 201 LEU A O 1
ATOM 1557 N N . GLU A 1 202 ? -10.219 7.848 18.277 1.00 79.88 202 GLU A N 1
ATOM 1558 C CA . GLU A 1 202 ? -10.560 9.222 17.922 1.00 79.88 202 GLU A CA 1
ATOM 1559 C C . GLU A 1 202 ? -12.063 9.401 17.628 1.00 79.88 202 GLU A C 1
ATOM 1561 O O . GLU A 1 202 ? -12.680 10.344 18.129 1.00 79.88 202 GLU A O 1
ATOM 1566 N N . ILE A 1 203 ? -12.676 8.496 16.857 1.00 78.62 203 ILE A N 1
ATOM 1567 C CA . ILE A 1 203 ? -14.114 8.540 16.523 1.00 78.62 203 ILE A CA 1
ATOM 1568 C C . ILE A 1 203 ? -14.982 8.413 17.780 1.00 78.62 203 ILE A C 1
ATOM 1570 O O . ILE A 1 203 ? -15.988 9.111 17.907 1.00 78.62 203 ILE A O 1
ATOM 1574 N N . TYR A 1 204 ? -14.573 7.568 18.725 1.00 76.81 204 TYR A N 1
ATOM 1575 C CA . TYR A 1 204 ? -15.322 7.291 19.951 1.00 76.81 204 TYR A CA 1
ATOM 1576 C C . TYR A 1 204 ? -15.177 8.360 21.048 1.00 76.81 204 TYR A C 1
ATOM 1578 O O . TYR A 1 204 ? -15.827 8.240 22.084 1.00 76.81 204 TYR A O 1
ATOM 1586 N N . LYS A 1 205 ? -14.376 9.419 20.836 1.00 67.62 205 LYS A N 1
ATOM 1587 C CA . LYS A 1 205 ? -14.188 10.549 21.773 1.00 67.62 205 LYS A CA 1
ATOM 1588 C C . LYS A 1 205 ? -13.996 10.120 23.238 1.00 67.62 205 LYS A C 1
ATOM 1590 O O . LYS A 1 205 ? -14.565 10.728 24.144 1.00 67.62 205 LYS A O 1
ATOM 1595 N N . ASN A 1 206 ? -13.192 9.088 23.496 1.00 58.56 206 ASN A N 1
ATOM 1596 C CA . ASN A 1 206 ? -12.923 8.683 24.875 1.00 58.56 206 ASN A CA 1
ATOM 1597 C C . ASN A 1 206 ? -12.111 9.777 25.607 1.00 58.56 206 ASN A C 1
ATOM 1599 O O . ASN A 1 206 ? -10.978 10.066 25.207 1.00 58.56 206 ASN A O 1
ATOM 1603 N N . PRO A 1 207 ? -12.643 10.372 26.694 1.00 51.31 207 PRO A N 1
ATOM 1604 C CA . PRO A 1 207 ? -12.054 11.547 27.343 1.00 51.31 207 PRO A CA 1
ATOM 1605 C C . PRO A 1 207 ? -10.755 11.252 28.110 1.00 51.31 207 PRO A C 1
ATOM 1607 O O . PRO A 1 207 ? -10.027 12.176 28.450 1.00 51.31 207 PRO A O 1
ATOM 1610 N N . MET A 1 208 ? -10.433 9.978 28.360 1.00 45.69 208 MET A N 1
ATOM 1611 C CA . MET A 1 208 ? -9.261 9.569 29.148 1.00 45.69 208 MET A CA 1
ATOM 1612 C C . MET A 1 208 ? -7.916 9.660 28.402 1.00 45.69 208 MET A C 1
ATOM 1614 O O . MET A 1 208 ? -6.877 9.621 29.051 1.00 45.69 208 MET A O 1
ATOM 1618 N N . ILE A 1 209 ? -7.898 9.746 27.062 1.00 53.88 209 ILE A N 1
ATOM 1619 C CA . ILE A 1 209 ? -6.649 9.624 26.271 1.00 53.88 209 ILE A CA 1
ATOM 1620 C C . ILE A 1 209 ? -6.423 10.806 25.308 1.00 53.88 209 ILE A C 1
ATOM 1622 O O . ILE A 1 209 ? -5.287 11.057 24.907 1.00 53.88 209 ILE A O 1
ATOM 1626 N N . MET A 1 210 ? -7.457 11.574 24.936 1.00 54.38 210 MET A N 1
ATOM 1627 C CA . MET A 1 210 ? -7.340 12.522 23.821 1.00 54.38 210 MET A CA 1
ATOM 1628 C C . MET A 1 210 ? -8.026 13.871 24.095 1.00 54.38 210 MET A C 1
ATOM 1630 O O . MET A 1 210 ? -9.111 14.155 23.603 1.00 54.38 210 MET A O 1
ATOM 1634 N N . GLY A 1 211 ? -7.345 14.741 24.849 1.00 54.94 211 GLY A N 1
ATOM 1635 C CA . GLY A 1 211 ? -7.651 16.180 24.938 1.00 54.94 211 GLY A CA 1
ATOM 1636 C C . GLY A 1 211 ? -7.110 17.008 23.759 1.00 54.94 211 GLY A C 1
ATOM 1637 O O . GLY A 1 211 ? -7.144 18.235 23.793 1.00 54.94 211 GLY A O 1
ATOM 1638 N N . PHE A 1 212 ? -6.572 16.352 22.725 1.00 61.47 212 PHE A N 1
ATOM 1639 C CA . PHE A 1 212 ? -5.978 16.999 21.555 1.00 61.47 212 PHE A CA 1
ATOM 1640 C C . PHE A 1 212 ? -7.003 17.210 20.440 1.00 61.47 212 PHE A C 1
ATOM 1642 O O . PHE A 1 212 ? -7.844 16.353 20.170 1.00 61.47 212 PHE A O 1
ATOM 1649 N N . ASN A 1 213 ? -6.885 18.330 19.722 1.00 68.31 213 ASN A N 1
ATOM 1650 C CA . ASN A 1 213 ? -7.661 18.547 18.505 1.00 68.31 213 ASN A CA 1
ATOM 1651 C C . ASN A 1 213 ? -7.350 17.445 17.475 1.00 68.31 213 ASN A C 1
ATOM 1653 O O . ASN A 1 213 ? -6.180 17.130 17.249 1.00 68.31 213 ASN A O 1
ATOM 1657 N N . ARG A 1 214 ? -8.372 16.949 16.758 1.00 68.31 214 ARG A N 1
ATOM 1658 C CA . ARG A 1 214 ? -8.259 15.985 15.634 1.00 68.31 214 ARG A CA 1
ATOM 1659 C C . ARG A 1 214 ? -7.106 16.296 14.667 1.00 68.31 214 ARG A C 1
ATOM 1661 O O . ARG A 1 214 ? -6.451 15.411 14.131 1.00 68.31 214 ARG A O 1
ATOM 1668 N N . HIS A 1 215 ? -6.821 17.581 14.474 1.00 67.19 215 HIS A N 1
ATOM 1669 C CA . HIS A 1 215 ? -5.718 18.073 13.645 1.00 67.19 215 HIS A CA 1
ATOM 1670 C C . HIS A 1 215 ? -4.337 17.757 14.189 1.00 67.19 215 HIS A C 1
ATOM 1672 O O . HIS A 1 215 ? -3.475 17.304 13.442 1.00 67.19 215 HIS A O 1
ATOM 1678 N N . GLN A 1 216 ? -4.136 17.995 15.479 1.00 72.38 216 GLN A N 1
ATOM 1679 C CA . GLN A 1 216 ? -2.865 17.730 16.136 1.00 72.38 216 GLN A CA 1
ATOM 1680 C C . GLN A 1 216 ? -2.611 16.226 16.197 1.00 72.38 216 GLN A C 1
ATOM 1682 O O . GLN A 1 216 ? -1.486 15.800 15.962 1.00 72.38 216 GLN A O 1
ATOM 1687 N N . LEU A 1 217 ? -3.665 15.429 16.399 1.00 72.00 217 LEU A N 1
ATOM 1688 C CA . LEU A 1 217 ? -3.569 13.976 16.387 1.00 72.00 217 LEU A CA 1
ATOM 1689 C C . LEU A 1 217 ? -3.134 13.430 15.025 1.00 72.00 217 LEU A C 1
ATOM 1691 O O . LEU A 1 217 ? -2.179 12.664 14.955 1.00 72.00 217 LEU A O 1
ATOM 1695 N N . MET A 1 218 ? -3.790 13.851 13.939 1.00 72.94 218 MET A N 1
ATOM 1696 C CA . MET A 1 218 ? -3.450 13.382 12.593 1.00 72.94 218 MET A CA 1
ATOM 1697 C C . MET A 1 218 ? -2.005 13.736 12.219 1.00 72.94 218 MET A C 1
ATOM 1699 O O . MET A 1 218 ? -1.285 12.903 11.674 1.00 72.94 218 MET A O 1
ATOM 1703 N N . VAL A 1 219 ? -1.558 14.952 12.557 1.00 74.38 219 VAL A N 1
ATOM 1704 C CA . VAL A 1 219 ? -0.169 15.380 12.338 1.00 74.38 219 VAL A CA 1
ATOM 1705 C C . VAL A 1 219 ? 0.792 14.567 13.201 1.00 74.38 219 VAL A C 1
ATOM 1707 O O . VAL A 1 219 ? 1.809 14.110 12.692 1.00 74.38 219 VAL A O 1
ATOM 1710 N N . TYR A 1 220 ? 0.471 14.327 14.472 1.00 79.69 220 TYR A N 1
ATOM 1711 C CA . TYR A 1 220 ? 1.313 13.531 15.364 1.00 79.69 220 TYR A CA 1
ATOM 1712 C C . TYR A 1 220 ? 1.444 12.080 14.887 1.00 79.69 220 TYR A C 1
ATOM 1714 O O . TYR A 1 220 ? 2.557 11.568 14.802 1.00 79.69 220 TYR A O 1
ATOM 1722 N N . ILE A 1 221 ? 0.337 11.439 14.499 1.00 80.25 221 ILE A N 1
ATOM 1723 C CA . ILE A 1 221 ? 0.330 10.084 13.927 1.00 80.25 221 ILE A CA 1
ATOM 1724 C C . ILE A 1 221 ? 1.169 10.045 12.650 1.00 80.25 221 ILE A C 1
ATOM 1726 O O . ILE A 1 221 ? 1.970 9.126 12.468 1.00 80.25 221 ILE A O 1
ATOM 1730 N N . LEU A 1 222 ? 1.032 11.048 11.781 1.00 79.19 222 LEU A N 1
ATOM 1731 C CA . LEU A 1 222 ? 1.792 11.126 10.539 1.00 79.19 222 LEU A CA 1
ATOM 1732 C C . LEU A 1 222 ? 3.293 11.311 10.790 1.00 79.19 222 LEU A C 1
ATOM 1734 O O . LEU A 1 222 ? 4.110 10.617 10.186 1.00 79.19 222 LEU A O 1
ATOM 1738 N N . VAL A 1 223 ? 3.667 12.216 11.695 1.00 80.81 223 VAL A N 1
ATOM 1739 C CA . VAL A 1 223 ? 5.066 12.453 12.074 1.00 80.81 223 VAL A CA 1
ATOM 1740 C C . VAL A 1 223 ? 5.655 11.201 12.719 1.00 80.81 223 VAL A C 1
ATOM 1742 O O . VAL A 1 223 ? 6.735 10.771 12.327 1.00 80.81 223 VAL A O 1
ATOM 1745 N N . MET A 1 224 ? 4.928 10.570 13.642 1.00 79.56 224 MET A N 1
ATOM 1746 C CA . MET A 1 224 ? 5.371 9.367 14.345 1.00 79.56 224 MET A CA 1
ATOM 1747 C C . MET A 1 224 ? 5.560 8.187 13.383 1.00 79.56 224 MET A C 1
ATOM 1749 O O . MET A 1 224 ? 6.610 7.550 13.391 1.00 79.56 224 MET A O 1
ATOM 1753 N N . THR A 1 225 ? 4.611 7.936 12.479 1.00 77.62 225 THR A N 1
ATOM 1754 C CA . THR A 1 225 ? 4.744 6.864 11.475 1.00 77.62 225 THR A CA 1
ATOM 1755 C C . THR A 1 225 ? 5.825 7.132 10.441 1.00 77.62 225 THR A C 1
ATOM 1757 O O . THR A 1 225 ? 6.545 6.208 10.058 1.00 77.62 225 THR A O 1
ATOM 1760 N N . THR A 1 226 ? 5.978 8.382 10.007 1.00 77.75 226 THR A N 1
ATOM 1761 C CA . THR A 1 226 ? 7.046 8.768 9.078 1.00 77.75 226 THR A CA 1
ATOM 1762 C C . THR A 1 226 ? 8.411 8.622 9.743 1.00 77.75 226 THR A C 1
ATOM 1764 O O . THR A 1 226 ? 9.314 8.049 9.140 1.00 77.75 226 THR A O 1
ATOM 1767 N N . ALA A 1 227 ? 8.549 9.029 11.008 1.00 78.56 227 ALA A N 1
ATOM 1768 C CA . ALA A 1 227 ? 9.762 8.823 11.793 1.00 78.56 227 ALA A CA 1
ATOM 1769 C C . ALA A 1 227 ? 10.074 7.330 11.982 1.00 78.56 227 ALA A C 1
ATOM 1771 O O . ALA A 1 227 ? 11.215 6.924 11.779 1.00 78.56 227 ALA A O 1
ATOM 1772 N N . LEU A 1 228 ? 9.073 6.492 12.284 1.00 72.94 228 LEU A N 1
ATOM 1773 C CA . LEU A 1 228 ? 9.252 5.040 12.402 1.00 72.94 228 LEU A CA 1
ATOM 1774 C C . LEU A 1 228 ? 9.708 4.395 11.086 1.00 72.94 228 LEU A C 1
ATOM 1776 O O . LEU A 1 228 ? 10.626 3.575 11.099 1.00 72.94 228 LEU A O 1
ATOM 1780 N N . LYS A 1 229 ? 9.113 4.761 9.942 1.00 75.56 229 LYS A N 1
ATOM 1781 C CA . LYS A 1 229 ? 9.553 4.236 8.637 1.00 75.56 229 LYS A CA 1
ATOM 1782 C C . LYS A 1 229 ? 10.923 4.768 8.226 1.00 75.56 229 LYS A C 1
ATOM 1784 O O . LYS A 1 229 ? 11.711 4.011 7.670 1.00 75.56 229 LYS A O 1
ATOM 1789 N N . PHE A 1 230 ? 11.232 6.029 8.522 1.00 73.62 230 PHE A N 1
ATOM 1790 C CA . PHE A 1 230 ? 12.555 6.597 8.267 1.00 73.62 230 PHE A CA 1
ATOM 1791 C C . PHE A 1 230 ? 13.628 5.904 9.113 1.00 73.62 230 PHE A C 1
ATOM 1793 O O . PHE A 1 230 ? 14.666 5.511 8.589 1.00 73.62 230 PHE A O 1
ATOM 1800 N N . LEU A 1 231 ? 13.345 5.654 10.394 1.00 71.12 231 LEU A N 1
ATOM 1801 C CA . LEU A 1 231 ? 14.220 4.893 11.284 1.00 71.12 231 LEU A CA 1
ATOM 1802 C C . LEU A 1 231 ? 14.398 3.443 10.805 1.00 71.12 231 LEU A C 1
ATOM 1804 O O . LEU A 1 231 ? 15.509 2.916 10.840 1.00 71.12 231 LEU A O 1
ATOM 1808 N N . SER A 1 232 ? 13.328 2.820 10.304 1.00 68.62 232 SER A N 1
ATOM 1809 C CA . SER A 1 232 ? 13.382 1.489 9.687 1.00 68.62 232 SER A CA 1
ATOM 1810 C C . SER A 1 232 ? 14.279 1.467 8.443 1.00 68.62 232 SER A C 1
ATOM 1812 O O . SER A 1 232 ? 15.096 0.557 8.294 1.00 68.62 232 SER A O 1
ATOM 1814 N N . LEU A 1 233 ? 14.187 2.494 7.592 1.00 68.06 233 LEU A N 1
ATOM 1815 C CA . LEU A 1 233 ? 14.939 2.604 6.341 1.00 68.06 233 LEU A CA 1
ATOM 1816 C C . LEU A 1 233 ? 16.415 2.972 6.558 1.00 68.06 233 LEU A C 1
ATOM 1818 O O . LEU A 1 233 ? 17.281 2.398 5.902 1.00 68.06 233 LEU A O 1
ATOM 1822 N N . CYS A 1 234 ? 16.717 3.884 7.488 1.00 65.31 234 CYS A N 1
ATOM 1823 C CA . CYS A 1 234 ? 18.088 4.297 7.803 1.00 65.31 234 CYS A CA 1
ATOM 1824 C C . CYS A 1 234 ? 18.845 3.280 8.661 1.00 65.31 234 CYS A C 1
ATOM 1826 O O . CYS A 1 234 ? 20.045 3.108 8.469 1.00 65.31 234 CYS A O 1
ATOM 1828 N N . TYR A 1 235 ? 18.177 2.620 9.612 1.00 62.94 235 TYR A N 1
ATOM 1829 C CA . TYR A 1 235 ? 18.855 1.808 10.628 1.00 62.94 235 TYR A CA 1
ATOM 1830 C C . TYR A 1 235 ? 18.720 0.292 10.404 1.00 62.94 235 TYR A C 1
ATOM 1832 O O . TYR A 1 235 ? 19.193 -0.487 11.227 1.00 62.94 235 TYR A O 1
ATOM 1840 N N . ARG A 1 236 ? 18.078 -0.150 9.305 1.00 57.34 236 ARG A N 1
ATOM 1841 C CA . ARG A 1 236 ? 17.834 -1.574 8.981 1.00 57.34 236 ARG A CA 1
ATOM 1842 C C . ARG A 1 236 ? 17.258 -2.341 10.183 1.00 57.34 236 ARG A C 1
ATOM 1844 O O . ARG A 1 236 ? 17.715 -3.422 10.548 1.00 57.34 236 ARG A O 1
ATOM 1851 N N . THR A 1 237 ? 16.280 -1.735 10.856 1.00 48.94 237 THR A N 1
ATOM 1852 C CA . THR A 1 237 ? 15.761 -2.207 12.145 1.00 48.94 237 THR A CA 1
ATOM 1853 C C . THR A 1 237 ? 14.556 -3.123 11.985 1.00 48.94 237 THR A C 1
ATOM 1855 O O . THR A 1 237 ? 13.442 -2.800 12.391 1.00 48.94 237 THR A O 1
ATOM 1858 N N . ASP A 1 238 ? 14.808 -4.353 11.547 1.00 52.75 238 ASP A N 1
ATOM 1859 C CA . ASP A 1 238 ? 13.948 -5.478 11.944 1.00 52.75 238 ASP A CA 1
ATOM 1860 C C . ASP A 1 238 ? 13.927 -5.641 13.485 1.00 52.75 238 ASP A C 1
ATOM 1862 O O . ASP A 1 238 ? 12.990 -6.194 14.057 1.00 52.75 238 ASP A O 1
ATOM 1866 N N . HIS A 1 239 ? 14.926 -5.074 14.177 1.00 53.62 239 HIS A N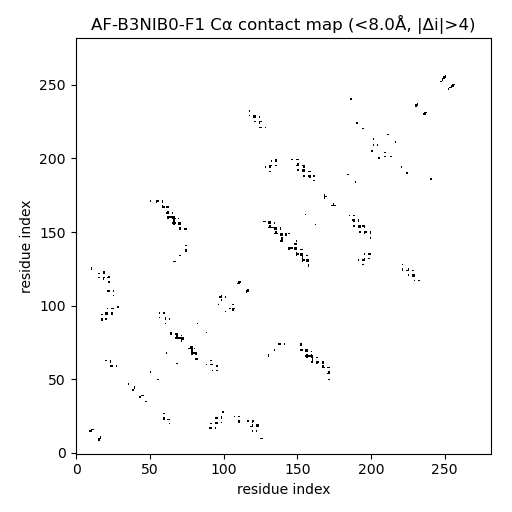 1
ATOM 1867 C CA . HIS A 1 239 ? 15.096 -5.128 15.627 1.00 53.62 239 HIS A CA 1
ATOM 1868 C C . HIS A 1 239 ? 14.113 -4.287 16.451 1.00 53.62 239 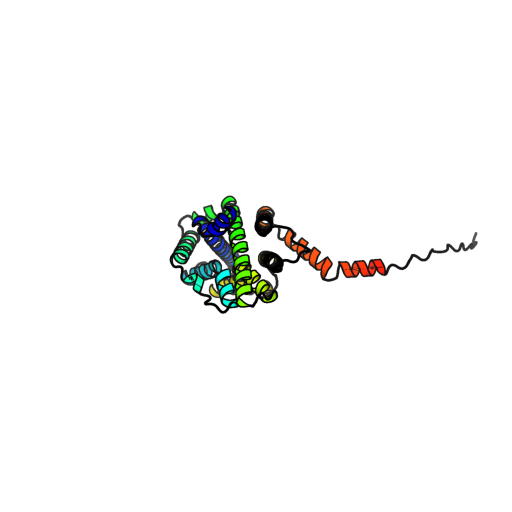HIS A C 1
ATOM 1870 O O . HIS A 1 239 ? 13.712 -4.751 17.511 1.00 53.62 239 HIS A O 1
ATOM 1876 N N . PHE A 1 240 ? 13.715 -3.077 16.033 1.00 58.00 240 PHE A N 1
ATOM 1877 C CA . PHE A 1 240 ? 12.915 -2.195 16.906 1.00 58.00 240 PHE A CA 1
ATOM 1878 C C . PHE A 1 240 ? 11.478 -2.701 17.078 1.00 58.00 240 PHE A C 1
ATOM 1880 O O . PHE A 1 240 ? 10.959 -2.786 18.189 1.00 58.00 240 PHE A O 1
ATOM 1887 N N . LEU A 1 241 ? 10.851 -3.104 15.973 1.00 62.44 241 LEU A N 1
ATOM 1888 C CA . LEU A 1 241 ? 9.514 -3.694 15.990 1.00 62.44 241 LEU A CA 1
ATOM 1889 C C . LEU A 1 241 ? 9.501 -5.058 16.686 1.00 62.44 241 LEU A C 1
ATOM 1891 O O . LEU A 1 241 ? 8.550 -5.367 17.400 1.00 62.44 241 LEU A O 1
ATOM 1895 N N . TRP A 1 242 ? 10.577 -5.835 16.529 1.00 61.53 242 TRP A N 1
ATOM 1896 C CA . TRP A 1 242 ? 10.795 -7.061 17.293 1.00 61.53 242 TRP A CA 1
ATOM 1897 C C . TRP A 1 242 ? 10.948 -6.780 18.796 1.00 61.53 242 TRP A C 1
ATOM 1899 O O . TRP A 1 242 ? 10.394 -7.515 19.608 1.00 61.53 242 TRP A O 1
ATOM 1909 N N . LEU A 1 243 ? 11.621 -5.690 19.184 1.00 62.53 243 LEU A N 1
ATOM 1910 C CA . LEU A 1 243 ? 11.771 -5.281 20.583 1.00 62.53 243 LEU A CA 1
ATOM 1911 C C . LEU A 1 243 ? 10.426 -4.888 21.207 1.00 62.53 243 LEU A C 1
ATOM 1913 O O . LEU A 1 243 ? 10.119 -5.319 22.315 1.00 62.53 243 LEU A O 1
ATOM 1917 N N . LEU A 1 244 ? 9.605 -4.112 20.489 1.00 63.97 244 LEU A N 1
ATOM 1918 C CA . LEU A 1 244 ? 8.250 -3.766 20.930 1.00 63.97 244 LEU A CA 1
ATOM 1919 C C . LEU A 1 244 ? 7.361 -5.003 21.046 1.00 63.97 244 LEU A C 1
ATOM 1921 O O . LEU A 1 244 ? 6.661 -5.164 22.039 1.00 63.97 244 LEU A O 1
ATOM 1925 N N . GLU A 1 245 ? 7.409 -5.901 20.065 1.00 68.56 245 GLU A N 1
ATOM 1926 C CA . GLU A 1 245 ? 6.690 -7.173 20.119 1.00 68.56 245 GLU A CA 1
ATOM 1927 C C . GLU A 1 245 ? 7.146 -8.027 21.304 1.00 68.56 245 GLU A C 1
ATOM 1929 O O . GLU A 1 245 ? 6.312 -8.616 21.987 1.00 68.56 245 GLU A O 1
ATOM 1934 N N . HIS A 1 246 ? 8.447 -8.054 21.598 1.00 69.56 246 HIS A N 1
ATOM 1935 C CA . HIS A 1 246 ? 8.986 -8.759 22.754 1.00 69.56 246 HIS A CA 1
ATOM 1936 C C . HIS A 1 246 ? 8.504 -8.141 24.072 1.00 69.56 246 HIS A C 1
ATOM 1938 O O . HIS A 1 246 ? 8.062 -8.871 24.955 1.00 69.56 246 HIS A O 1
ATOM 1944 N N . GLN A 1 247 ? 8.495 -6.811 24.176 1.00 66.12 247 GLN A N 1
ATOM 1945 C CA . GLN A 1 247 ? 7.976 -6.079 25.336 1.00 66.12 247 GLN A CA 1
ATOM 1946 C C . GLN A 1 247 ? 6.470 -6.301 25.534 1.00 66.12 247 GLN A C 1
ATOM 1948 O O . GLN A 1 247 ? 6.025 -6.580 26.647 1.00 66.12 247 GLN A O 1
ATOM 1953 N N . ILE A 1 248 ? 5.674 -6.260 24.463 1.00 67.12 248 ILE A N 1
ATOM 1954 C CA . ILE A 1 248 ? 4.229 -6.530 24.513 1.00 67.12 248 ILE A CA 1
ATOM 1955 C C . ILE A 1 248 ? 3.977 -7.992 24.889 1.00 67.12 248 ILE A C 1
ATOM 1957 O O . ILE A 1 248 ? 3.178 -8.280 25.773 1.00 67.12 248 ILE A O 1
ATOM 1961 N N . ARG A 1 249 ? 4.688 -8.940 24.273 1.00 68.25 249 ARG A N 1
ATOM 1962 C CA . ARG A 1 249 ? 4.565 -10.367 24.595 1.00 68.25 249 ARG A CA 1
ATOM 1963 C C . ARG A 1 249 ? 4.940 -10.649 26.048 1.00 68.25 249 ARG A C 1
ATOM 1965 O O . ARG A 1 249 ? 4.270 -11.437 26.709 1.00 68.25 249 ARG A O 1
ATOM 1972 N N . TYR A 1 250 ? 5.978 -9.987 26.545 1.00 63.72 250 TYR A N 1
ATOM 1973 C CA . TYR A 1 250 ? 6.415 -10.093 27.929 1.00 63.72 250 TYR A CA 1
ATOM 1974 C C . TYR A 1 250 ? 5.373 -9.531 28.907 1.00 63.72 250 TYR A C 1
ATOM 1976 O O . TYR A 1 250 ? 5.054 -10.179 29.903 1.00 63.72 250 TYR A O 1
ATOM 1984 N N . THR A 1 251 ? 4.798 -8.366 28.609 1.00 66.94 251 THR A N 1
ATOM 1985 C CA . THR A 1 251 ? 3.831 -7.685 29.485 1.00 66.94 251 THR A CA 1
ATOM 1986 C C . THR A 1 251 ? 2.437 -8.319 29.463 1.00 66.94 251 THR A C 1
ATOM 1988 O O . THR A 1 251 ? 1.881 -8.575 30.528 1.00 66.94 251 THR A O 1
ATOM 1991 N N . LEU A 1 252 ? 1.889 -8.630 28.283 1.00 63.34 252 LEU A N 1
ATOM 1992 C CA . LEU A 1 252 ? 0.515 -9.127 28.105 1.00 63.34 252 LEU A CA 1
ATOM 1993 C C . LEU A 1 252 ? 0.377 -10.654 28.181 1.00 63.34 252 LEU A C 1
ATOM 1995 O O . LEU A 1 252 ? -0.622 -11.143 28.698 1.00 63.34 252 LEU A O 1
ATOM 1999 N N . PHE A 1 253 ? 1.359 -11.421 27.694 1.00 65.06 253 PHE A N 1
ATOM 2000 C CA . PHE A 1 253 ? 1.253 -12.886 27.563 1.00 65.06 253 PHE A CA 1
ATOM 2001 C C . PHE A 1 253 ? 2.077 -13.666 28.600 1.00 65.06 253 PHE A C 1
ATOM 2003 O O . PHE A 1 253 ? 2.435 -14.825 28.389 1.00 65.06 253 PHE A O 1
ATOM 2010 N N . GLY A 1 254 ? 2.328 -13.057 29.762 1.00 54.50 254 GLY A N 1
ATOM 2011 C CA . GLY A 1 254 ? 2.663 -13.808 30.974 1.00 54.50 254 GLY A CA 1
ATOM 2012 C C . GLY A 1 254 ? 4.123 -13.79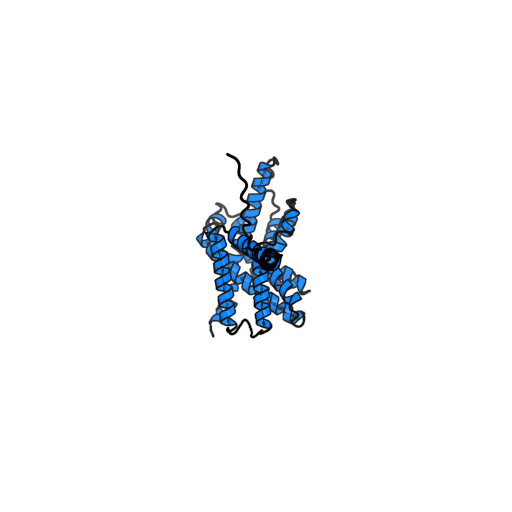9 31.427 1.00 54.50 254 GLY A C 1
ATOM 2013 O O . GLY A 1 254 ? 4.439 -14.528 32.360 1.00 54.50 254 GLY A O 1
ATOM 2014 N N . GLY A 1 255 ? 5.010 -12.983 30.850 1.00 59.69 255 GLY A N 1
ATOM 2015 C CA . GLY A 1 255 ? 6.338 -12.741 31.436 1.00 59.69 255 GLY A CA 1
ATOM 2016 C C . GLY A 1 255 ? 6.228 -11.934 32.732 1.00 59.69 255 GLY A C 1
ATOM 2017 O O . GLY A 1 255 ? 6.608 -12.395 33.804 1.00 59.69 255 GLY A O 1
ATOM 2018 N N . PHE A 1 256 ? 5.563 -10.783 32.646 1.00 60.44 256 PHE A N 1
ATOM 2019 C CA . PHE A 1 256 ? 5.315 -9.893 33.775 1.00 60.44 256 PHE A CA 1
ATOM 2020 C C . PHE A 1 256 ? 4.425 -10.532 34.849 1.00 60.44 256 PHE A C 1
ATOM 2022 O O . PHE A 1 256 ? 4.749 -10.451 36.025 1.00 60.44 256 PHE A O 1
ATOM 2029 N N . SER A 1 257 ? 3.352 -11.235 34.464 1.00 62.53 257 SER A N 1
ATOM 2030 C CA . SER A 1 257 ? 2.471 -11.937 35.416 1.00 62.53 257 SER A CA 1
ATOM 2031 C C . SER A 1 257 ? 3.194 -13.064 36.167 1.00 62.53 257 SER A C 1
ATOM 2033 O O . SER A 1 257 ? 2.990 -13.223 37.371 1.00 62.53 257 SER A O 1
ATOM 2035 N N . ARG A 1 258 ? 4.096 -13.802 35.499 1.00 62.41 258 ARG A N 1
ATOM 2036 C CA . ARG A 1 258 ? 4.930 -14.822 36.151 1.00 62.41 258 ARG A CA 1
ATOM 2037 C C . ARG A 1 258 ? 5.927 -14.204 37.124 1.00 62.41 258 ARG A C 1
ATOM 2039 O O . ARG A 1 258 ? 6.045 -14.709 38.238 1.00 62.41 258 ARG A O 1
ATOM 2046 N N . ASP A 1 259 ? 6.587 -13.113 36.759 1.00 68.12 259 ASP A N 1
ATOM 2047 C CA . ASP A 1 259 ? 7.529 -12.441 37.660 1.00 68.12 259 ASP A CA 1
ATOM 2048 C C . ASP A 1 259 ? 6.835 -11.743 38.833 1.00 68.12 259 ASP A C 1
ATOM 2050 O O . ASP A 1 259 ? 7.324 -11.829 39.957 1.00 68.12 259 ASP A O 1
ATOM 2054 N N . LEU A 1 260 ? 5.648 -11.167 38.626 1.00 66.31 260 LEU A N 1
ATOM 2055 C CA . LEU A 1 260 ? 4.805 -10.664 39.713 1.00 66.31 260 LEU A CA 1
ATOM 2056 C C . LEU A 1 260 ? 4.373 -11.794 40.646 1.00 66.31 260 LEU A C 1
ATOM 2058 O O . LEU A 1 260 ? 4.488 -11.658 41.860 1.00 66.31 260 LEU A O 1
ATOM 2062 N N . SER A 1 261 ? 3.935 -12.933 40.100 1.00 65.31 261 SER A N 1
ATOM 2063 C CA . SER A 1 261 ? 3.560 -14.088 40.920 1.00 65.31 261 SER A CA 1
ATOM 2064 C C . SER A 1 261 ? 4.741 -14.614 41.739 1.00 65.31 261 SER A C 1
ATOM 2066 O O . SER A 1 261 ? 4.573 -14.899 42.918 1.00 65.31 261 SER A O 1
ATOM 2068 N N . LYS A 1 262 ? 5.957 -14.642 41.173 1.00 70.88 262 LYS A N 1
ATOM 2069 C CA . LYS A 1 262 ? 7.187 -15.004 41.894 1.00 70.88 262 LYS A CA 1
ATOM 2070 C C . LYS A 1 262 ? 7.584 -13.969 42.944 1.00 70.88 262 LYS A C 1
ATOM 2072 O O . LYS A 1 262 ? 8.094 -14.346 43.992 1.00 70.88 262 LYS A O 1
ATOM 2077 N N . PHE A 1 263 ? 7.368 -12.683 42.674 1.00 72.50 263 PHE A N 1
ATOM 2078 C CA . PHE A 1 263 ? 7.639 -11.605 43.624 1.00 72.50 263 PHE A CA 1
ATOM 2079 C C . PHE A 1 263 ? 6.693 -11.676 44.830 1.00 72.50 263 PHE A C 1
ATOM 2081 O O . PHE A 1 263 ? 7.150 -11.590 45.965 1.00 72.50 263 PHE A O 1
ATOM 2088 N N . PHE A 1 264 ? 5.401 -11.923 44.594 1.00 71.94 264 PHE A N 1
ATOM 2089 C CA . PHE A 1 264 ? 4.397 -12.090 45.651 1.00 71.94 264 PHE A CA 1
ATOM 2090 C C . PHE A 1 264 ? 4.486 -13.437 46.382 1.00 71.94 264 PHE A C 1
ATOM 2092 O O . PHE A 1 264 ? 4.079 -13.524 47.536 1.00 71.94 264 PHE A O 1
ATOM 2099 N N . GLN A 1 265 ? 5.028 -14.479 45.745 1.00 68.50 265 GLN A N 1
ATOM 2100 C CA . GLN A 1 265 ? 5.241 -15.788 46.368 1.00 68.50 265 GLN A CA 1
ATOM 2101 C C . GLN A 1 265 ? 6.533 -15.895 47.182 1.00 68.50 265 GLN A C 1
ATOM 2103 O O . GLN A 1 265 ? 6.755 -16.955 47.758 1.00 68.50 265 GLN A O 1
ATOM 2108 N N . ARG A 1 266 ? 7.386 -14.861 47.266 1.00 51.47 266 ARG A N 1
ATOM 2109 C CA . ARG A 1 266 ? 8.514 -14.883 48.213 1.00 51.47 266 ARG A CA 1
ATOM 2110 C C . ARG A 1 266 ? 7.950 -14.871 49.641 1.00 51.47 266 ARG A C 1
ATOM 2112 O O . ARG A 1 266 ? 7.435 -13.833 50.058 1.00 51.47 266 ARG A O 1
ATOM 2119 N N . PRO A 1 267 ? 8.034 -15.975 50.407 1.00 52.66 267 PRO A N 1
ATOM 2120 C CA . PRO A 1 267 ? 7.706 -15.911 51.820 1.00 52.66 267 PRO A CA 1
ATOM 2121 C C . PRO A 1 267 ? 8.778 -15.066 52.531 1.00 52.66 267 PRO A C 1
ATOM 2123 O O . PRO A 1 267 ? 9.917 -15.004 52.053 1.00 52.66 267 PRO A O 1
ATOM 2126 N N . PRO A 1 268 ? 8.453 -14.401 53.654 1.00 51.00 268 PRO A N 1
ATOM 2127 C CA . PRO A 1 268 ? 9.464 -13.725 54.456 1.00 51.00 268 PRO A CA 1
ATOM 2128 C C . PRO A 1 268 ? 10.529 -14.748 54.868 1.00 51.00 268 PRO A C 1
ATOM 2130 O O . PRO A 1 268 ? 10.187 -15.841 55.322 1.00 51.00 268 PRO A O 1
ATOM 2133 N N . GLU A 1 269 ? 11.807 -14.410 54.672 1.00 52.44 269 GLU A N 1
ATOM 2134 C CA . GLU A 1 269 ? 12.928 -15.264 55.074 1.00 52.44 269 GLU A CA 1
ATOM 2135 C C . GLU A 1 269 ? 12.729 -15.741 56.523 1.00 52.44 269 GLU A C 1
ATOM 2137 O O . GLU A 1 269 ? 12.563 -14.909 57.425 1.00 52.44 269 GLU A O 1
ATOM 2142 N N . PRO A 1 270 ? 12.766 -17.056 56.803 1.00 43.53 270 PRO A N 1
ATOM 2143 C CA . PRO A 1 270 ? 12.880 -17.499 58.175 1.00 43.53 270 PRO A CA 1
ATOM 2144 C C . PRO A 1 270 ? 14.244 -17.030 58.686 1.00 43.53 270 PRO A C 1
ATOM 2146 O O . PRO A 1 270 ? 15.284 -17.442 58.173 1.00 43.53 270 PRO A O 1
ATOM 2149 N N . LYS A 1 271 ? 14.245 -16.161 59.706 1.00 46.91 271 LYS A N 1
ATOM 2150 C CA . LYS A 1 271 ? 15.445 -15.850 60.492 1.00 46.91 271 LYS A CA 1
ATOM 2151 C C . LYS A 1 271 ? 16.057 -17.176 60.939 1.00 46.91 271 LYS A C 1
ATOM 2153 O O . LYS A 1 271 ? 15.538 -17.813 61.855 1.00 46.91 271 LYS A O 1
ATOM 2158 N N . VAL A 1 272 ? 17.148 -17.583 60.295 1.00 48.22 272 VAL A N 1
ATOM 2159 C CA . VAL A 1 272 ? 17.962 -18.720 60.720 1.00 48.22 272 VAL A CA 1
ATOM 2160 C C . VAL A 1 272 ? 18.479 -18.384 62.114 1.00 48.22 272 VAL A C 1
ATOM 2162 O O . VAL A 1 272 ? 19.415 -17.604 62.291 1.00 48.22 272 VAL A O 1
ATOM 2165 N N . ARG A 1 273 ? 17.811 -18.932 63.131 1.00 42.06 273 ARG A N 1
ATOM 2166 C CA . ARG A 1 273 ? 18.300 -18.946 64.504 1.00 42.06 273 ARG A CA 1
ATOM 2167 C C . ARG A 1 273 ? 19.571 -19.792 64.473 1.00 42.06 273 ARG A C 1
ATOM 2169 O O . ARG A 1 273 ? 19.490 -21.007 64.339 1.00 42.06 273 ARG A O 1
ATOM 2176 N N . ARG A 1 274 ? 20.738 -19.140 64.530 1.00 45.19 274 ARG A N 1
ATOM 2177 C CA . ARG A 1 274 ? 22.023 -19.811 64.765 1.00 45.19 274 ARG A CA 1
ATOM 2178 C C . ARG A 1 274 ? 21.944 -20.504 66.120 1.00 45.19 274 ARG A C 1
ATOM 2180 O O . ARG A 1 274 ? 22.130 -19.869 67.156 1.00 45.19 274 ARG A O 1
ATOM 2187 N N . THR A 1 275 ? 21.629 -21.787 66.111 1.00 39.56 275 THR A N 1
ATOM 2188 C CA . THR A 1 275 ? 21.848 -22.655 67.259 1.00 39.56 275 THR A CA 1
ATOM 2189 C C . THR A 1 275 ? 23.340 -22.951 67.284 1.00 39.56 275 THR A C 1
ATOM 2191 O O . THR A 1 275 ? 23.858 -23.647 66.416 1.00 39.56 275 THR A O 1
ATOM 2194 N N . TRP A 1 276 ? 24.043 -22.334 68.228 1.00 46.84 276 TRP A N 1
ATOM 2195 C CA . TRP A 1 276 ? 25.410 -22.699 68.566 1.00 46.84 276 TRP A CA 1
ATOM 2196 C C . TRP A 1 276 ? 25.387 -24.107 69.156 1.00 46.84 276 TRP A C 1
ATOM 2198 O O . TRP A 1 276 ? 24.884 -24.303 70.259 1.00 46.84 276 TRP A O 1
ATOM 2208 N N . THR A 1 277 ? 25.904 -25.083 68.421 1.00 41.47 277 THR A N 1
ATOM 2209 C CA . THR A 1 277 ? 26.279 -26.379 68.984 1.00 41.47 277 THR A CA 1
ATOM 2210 C C . THR A 1 277 ? 27.785 -26.372 69.183 1.00 41.47 277 THR A C 1
ATOM 2212 O O . THR A 1 277 ? 28.546 -26.478 68.224 1.00 41.47 277 THR A O 1
ATOM 2215 N N . PHE A 1 278 ? 28.186 -26.200 70.442 1.00 48.66 278 PHE A N 1
ATOM 2216 C CA . PHE A 1 278 ? 29.446 -26.723 70.950 1.00 48.66 278 PHE A CA 1
ATOM 2217 C C . PHE A 1 278 ? 29.465 -28.236 70.709 1.00 48.66 278 PHE A C 1
ATOM 2219 O O . PHE A 1 278 ? 28.515 -28.926 71.077 1.00 48.66 278 PHE A O 1
ATOM 2226 N N . ALA A 1 279 ? 30.535 -28.730 70.101 1.00 40.38 279 ALA A N 1
ATOM 2227 C CA . ALA A 1 279 ? 30.956 -30.115 70.218 1.00 40.38 279 ALA A CA 1
ATOM 2228 C C . ALA A 1 279 ? 32.485 -30.114 70.184 1.00 40.38 279 ALA A C 1
ATOM 2230 O O . ALA A 1 279 ? 33.089 -29.759 69.173 1.00 40.38 279 ALA A O 1
ATOM 2231 N N . GLU A 1 280 ? 33.060 -30.419 71.345 1.00 41.94 280 GLU A N 1
ATOM 2232 C CA . GLU A 1 280 ? 34.454 -30.799 71.550 1.00 41.94 280 GLU A CA 1
ATOM 2233 C C . GLU A 1 280 ? 34.875 -31.883 70.554 1.00 41.94 280 GLU A C 1
ATOM 2235 O O . GLU A 1 280 ? 34.113 -32.819 70.328 1.00 41.94 280 GLU A O 1
ATOM 2240 N N . PHE A 1 281 ? 36.084 -31.766 70.002 1.00 41.97 281 PHE A N 1
ATOM 2241 C CA . PHE A 1 281 ? 37.094 -32.825 70.042 1.00 41.97 281 PHE A CA 1
ATOM 2242 C C . PHE A 1 281 ? 38.477 -32.217 69.746 1.00 41.97 281 PHE A C 1
ATOM 2244 O O . PHE A 1 281 ? 38.615 -31.439 68.800 1.00 41.97 281 PHE A O 1
ATOM 2251 N N . ASP A 1 282 ? 39.425 -32.626 70.596 1.00 36.12 282 ASP A N 1
ATOM 2252 C CA . ASP A 1 282 ? 40.848 -32.276 70.780 1.00 36.12 282 ASP A CA 1
ATOM 2253 C C . ASP A 1 282 ? 41.215 -30.911 71.400 1.00 36.12 282 ASP A C 1
ATOM 2255 O O . ASP A 1 282 ? 41.105 -29.853 70.740 1.00 36.12 282 ASP A O 1
#

Mean predicted aligned error: 12.96 Å

Radius of gyration: 25.78 Å; Cα contacts (8 Å, |Δi|>4): 231; chains: 1; bounding box: 64×60×94 Å

Secondary structure (DSSP, 8-state):
--HHHHHHHGGGSHHHHHHHHHHHHHHHHHHHHHHHHHHHHTT--S------HHHHHHHHHHHHTHHHHHHHHHTTS-TTGGGG-HHHHHHHHHHHHHHHH-GGGHHHHHHTSHHHHHHHHHHHHHHHHHHHHHHHHHHHHHTTT-HHHHHHHHHHHHHHHHHHHHHHHHHTT-----GGGGSS--HHHHHHHHHHHHHHHHHTT-TTT--S-HHHHHHHHHHHHHHHHHHHHHHT-HHHHHHHHHHHHHHHTTHHHHHHHHHHT-PPPP------------

Nearest PDB structures (foldseek):
  5eik-assembly1_A  TM=8.676E-01  e=2.690E-10  Caenorhabditis elegans
  6iz3-assembly1_B  TM=8.895E-01  e=2.432E-09  Xenopus laevis
  6iz0-assembly1_A  TM=9.037E-01  e=4.310E-09  Gallus gallus
  6iz1-assembly1_A  TM=8.989E-01  e=4.504E-09  Gallus gallus
  6iyx-assembly1_A  TM=9.018E-01  e=5.372E-09  Gallus gallus

pLDDT: mean 72.07, std 15.03, range [36.12, 91.56]

InterPro domains:
  IPR007866 TRIC channel [PF05197] (44-234)
  IPR007866 TRIC channel [PTHR12454] (4-261)

Organism: Drosophila erecta (NCBI:txid7220)

Sequence (282 aa):
MNARLILKQLPNHLIFRILHYSLISQQLRDELVVSAGSFRLKGGGNKVLEWQPFVLWLANLLLNYAGDILGNLLLGRLPLEPLCNTADILLSSLIWYCIFYCPFDLGHAVTSTLAFRILATAMSTISQVQLIDRGVHLAGQAYGNAPFPMLVVGTVMGSGAEVLKPVASLLINRCQHNQLAFLKLSSTSKVALLLSLLFILEIYKNPMIMGFNRHQLMVYILVMTTALKFLSLCYRTDHFLWLLEHQIRYTLFGGFSRDLSKFFQRPPEPKVRRTWTFAEFD